Protein AF-A0A3D2DPM5-F1 (afdb_monomer)

Sequence (276 aa):
MKWMSKLSDIAVPLVLIFGIISIVLSVKSTGGLTGLFAIQPENPASFNTLVSLSIGSFVCGAVSFTPDVLRFAKNKKQTLIIMFLAMIIANPLMIILGAVGAIATGYS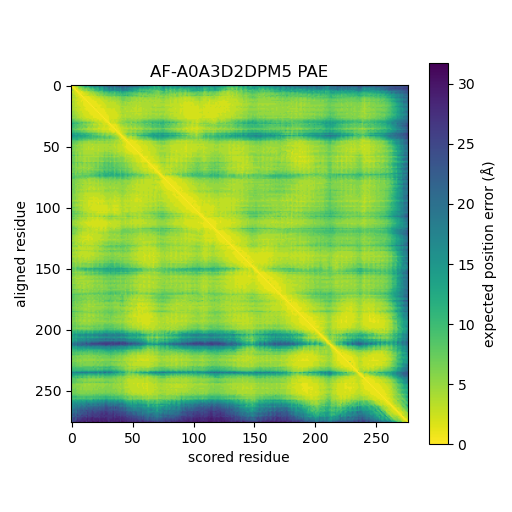DITFVLAAQGLLAPAFIVMILNIWSTAQGCVYSGSLSLGNTFKVNRKTLVIGFGLAGTIGAIIGFYNYFGTFINFLATTIPALGGVFIADYLVKYRKGYPSLEGNEIPAVNWGAFIAWGLGIATNYVGFGITQVNCIIVAAAIEAVFAVISAKRANTKKAAAVEIQHA

Nearest PDB structures (foldseek):
  7qoa-assembly2_B  TM=9.101E-01  e=6.850E-09  Proteus vulgaris
  4mnd-assembly1_A-2  TM=1.924E-01  e=9.580E-01  Archaeoglobus fulgidus

Foldseek 3Di:
DVVLCVLCVPLVVLLVVLLVVLLVLLQVLLVHPVSLVVQDDPDDDDPLLVVLLLCLVCLCVVQQLLCVVCVPPPDPVSSVVVCCCCPVPVSVSVVVSQVSLCSRQVDNDSLVSCVSSVNNVSSVVNVVSVCVSVVVSVLVRQLVVCCVVVVDDSVVSSVVVVVVVVVCVVVPVVVCVSVSSSVSSLQSLLLVLLVVLCCVQQAVVHDDDPVDPPDPPDDVQLVVLRVVLSVQCPVPDDNSSVSSNNSSNVSNNVVSVVVVVVVVVVVVVVVVVVVD

Solvent-accessible surface area (backbone atoms only — not comparable to full-atom values): 14725 Å² total; per-residue (Å²): 108,75,68,59,51,58,47,40,69,51,30,54,58,52,44,50,54,53,36,53,51,41,40,56,52,25,33,56,74,35,70,30,69,68,41,48,72,64,65,70,71,95,76,73,73,53,70,65,53,55,51,36,48,63,43,14,74,44,41,61,51,65,62,66,43,40,62,74,58,51,73,74,47,92,45,71,70,59,44,53,51,53,50,46,47,46,62,70,48,50,48,54,49,56,52,49,41,43,50,47,25,20,72,57,64,74,31,88,43,66,41,57,26,30,37,75,72,71,35,50,68,60,18,55,53,43,46,53,37,53,52,50,50,50,52,53,50,53,46,49,49,53,24,51,54,50,22,69,74,70,69,46,60,49,70,60,43,45,52,49,51,52,51,52,50,52,52,39,56,73,75,44,48,73,83,45,43,69,60,51,28,43,50,43,25,50,52,49,40,4,49,44,15,28,54,51,20,44,38,66,67,64,31,66,91,53,77,76,64,87,90,44,90,82,60,70,96,70,61,66,52,48,54,49,14,30,54,55,6,37,57,42,62,76,66,81,62,82,59,42,51,58,48,8,20,52,47,1,17,52,45,19,34,51,44,41,53,53,51,52,52,55,52,51,53,52,52,54,55,55,52,54,63,76,75,106

pLDDT: mean 86.41, std 7.68, range [50.75, 95.44]

Radius of gyration: 22.98 Å; Cα contacts (8 Å, |Δi|>4): 242; chains: 1; bounding box: 59×40×71 Å

Structure (mmCIF, N/CA/C/O backbone):
data_AF-A0A3D2DPM5-F1
#
_entry.id   AF-A0A3D2DPM5-F1
#
loop_
_atom_site.group_PDB
_atom_site.id
_atom_site.type_symbol
_atom_site.label_atom_id
_atom_site.label_alt_id
_atom_site.label_comp_id
_atom_site.label_asym_id
_atom_site.label_entity_id
_atom_site.label_seq_id
_atom_site.pdbx_PDB_ins_code
_atom_site.Cartn_x
_atom_site.Cartn_y
_atom_site.Cartn_z
_atom_site.occupancy
_atom_site.B_iso_or_equiv
_atom_site.auth_seq_id
_atom_site.auth_comp_id
_atom_site.auth_asym_id
_atom_site.auth_atom_id
_atom_site.pdbx_PDB_model_num
ATOM 1 N N . MET A 1 1 ? 11.719 -10.666 13.327 1.00 58.59 1 MET A N 1
ATOM 2 C CA . MET A 1 1 ? 11.871 -9.259 12.892 1.00 58.59 1 MET A CA 1
ATOM 3 C C . MET A 1 1 ? 13.296 -8.889 12.487 1.00 58.59 1 MET A C 1
ATOM 5 O O . MET A 1 1 ? 13.439 -8.297 11.431 1.00 58.59 1 MET A O 1
ATOM 9 N N . LYS A 1 2 ? 14.346 -9.292 13.228 1.00 66.44 2 LYS A N 1
ATOM 10 C CA . LYS A 1 2 ? 15.753 -8.975 12.880 1.00 66.44 2 LYS A CA 1
ATOM 11 C C . LYS A 1 2 ? 16.143 -9.301 11.425 1.00 66.44 2 LYS A C 1
ATOM 13 O O . LYS A 1 2 ? 16.819 -8.504 10.795 1.00 66.44 2 LYS A O 1
ATOM 18 N N . TRP A 1 3 ? 15.673 -10.424 10.878 1.00 69.62 3 TRP A N 1
ATOM 19 C CA . TRP A 1 3 ? 15.935 -10.804 9.483 1.00 69.62 3 TRP A CA 1
ATOM 20 C C . TRP A 1 3 ? 15.166 -9.978 8.445 1.00 69.62 3 TRP A C 1
ATOM 22 O O . TRP A 1 3 ? 15.711 -9.716 7.383 1.00 69.62 3 TRP A O 1
ATOM 32 N N . MET A 1 4 ? 13.940 -9.530 8.753 1.00 67.19 4 MET A N 1
ATOM 33 C CA . MET A 1 4 ? 1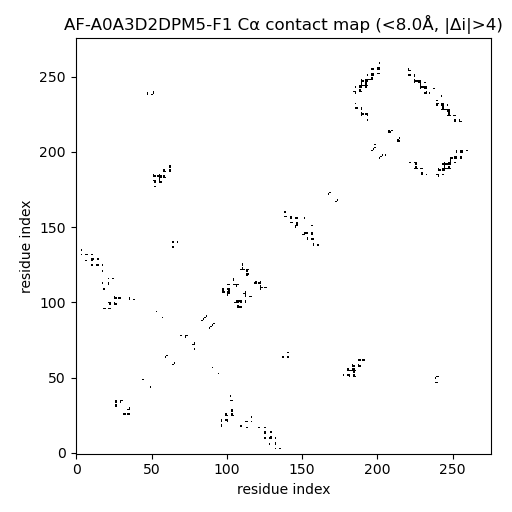3.169 -8.698 7.812 1.00 67.19 4 MET A CA 1
ATOM 34 C C . MET A 1 4 ? 13.788 -7.306 7.706 1.00 67.19 4 MET A C 1
ATOM 36 O O . MET A 1 4 ? 13.953 -6.815 6.602 1.00 67.19 4 MET A O 1
ATOM 40 N N . SER A 1 5 ? 14.203 -6.725 8.842 1.00 72.75 5 SER A N 1
ATOM 41 C CA . SER A 1 5 ? 14.917 -5.441 8.848 1.00 72.75 5 SER A CA 1
ATOM 42 C C . SER A 1 5 ? 16.181 -5.524 8.000 1.00 72.75 5 SER A C 1
ATOM 44 O O . SER A 1 5 ? 16.307 -4.772 7.051 1.00 72.75 5 SER A O 1
ATOM 46 N N . LYS A 1 6 ? 17.046 -6.519 8.246 1.00 78.94 6 LYS A N 1
ATOM 47 C CA . LYS A 1 6 ? 18.301 -6.682 7.495 1.00 78.94 6 LYS A CA 1
ATOM 48 C C . LYS A 1 6 ? 18.100 -6.834 5.987 1.00 78.94 6 LYS A C 1
ATOM 50 O O . LYS A 1 6 ? 18.909 -6.330 5.218 1.00 78.94 6 LYS A O 1
ATOM 55 N N . LEU A 1 7 ? 17.052 -7.546 5.567 1.00 79.88 7 LEU A N 1
ATOM 56 C CA . LEU A 1 7 ? 16.737 -7.693 4.148 1.00 79.88 7 LEU A CA 1
ATOM 57 C C . LEU A 1 7 ? 16.294 -6.352 3.551 1.00 79.88 7 LEU A C 1
ATOM 59 O O . LEU A 1 7 ? 16.814 -5.952 2.516 1.00 79.88 7 LEU A O 1
ATOM 63 N N . SER A 1 8 ? 15.377 -5.645 4.217 1.00 80.19 8 SER A N 1
ATOM 64 C CA . SER A 1 8 ? 14.919 -4.317 3.796 1.00 80.19 8 SER A CA 1
ATOM 65 C C . SER A 1 8 ? 16.048 -3.281 3.780 1.00 80.19 8 SER A C 1
ATOM 67 O O . SER A 1 8 ? 16.104 -2.477 2.854 1.00 80.19 8 SER A O 1
ATOM 69 N N . ASP A 1 9 ? 16.976 -3.345 4.739 1.00 84.12 9 ASP A N 1
ATOM 70 C CA . ASP A 1 9 ? 18.132 -2.445 4.855 1.00 84.12 9 ASP A CA 1
ATOM 71 C C . ASP A 1 9 ? 19.077 -2.548 3.644 1.00 84.12 9 ASP A C 1
ATOM 73 O O . ASP A 1 9 ? 19.773 -1.591 3.323 1.00 84.12 9 ASP A O 1
ATOM 77 N N . ILE A 1 10 ? 19.086 -3.693 2.951 1.00 86.31 10 ILE A N 1
ATOM 78 C CA . ILE A 1 10 ? 19.870 -3.920 1.727 1.00 86.31 10 ILE A CA 1
ATOM 79 C C . ILE A 1 10 ? 19.011 -3.694 0.478 1.00 86.31 10 ILE A C 1
ATOM 81 O O . ILE A 1 10 ? 19.448 -3.047 -0.473 1.00 86.31 10 ILE A O 1
ATOM 85 N N . ALA A 1 11 ? 17.782 -4.215 0.478 1.00 85.19 11 ALA A N 1
ATOM 86 C CA . ALA A 1 11 ? 16.876 -4.143 -0.660 1.00 85.19 11 ALA A CA 1
ATOM 87 C C . ALA A 1 11 ? 16.544 -2.692 -1.023 1.00 85.19 11 ALA A C 1
ATOM 89 O O . ALA A 1 11 ? 16.723 -2.300 -2.172 1.00 85.19 11 ALA A O 1
ATOM 90 N N . VAL A 1 12 ? 16.113 -1.882 -0.051 1.00 86.19 12 VAL A N 1
ATOM 91 C CA . VAL A 1 12 ? 15.623 -0.521 -0.314 1.00 86.19 12 VAL A CA 1
ATOM 92 C C . VAL A 1 12 ? 16.702 0.366 -0.955 1.00 86.19 12 VAL A C 1
ATOM 94 O O . VAL A 1 12 ? 16.418 0.941 -2.008 1.00 86.19 12 VAL A O 1
ATOM 97 N N . PRO A 1 13 ? 17.941 0.456 -0.426 1.00 89.25 13 PRO A N 1
ATOM 98 C CA . PRO A 1 13 ? 18.991 1.238 -1.077 1.00 89.25 13 PRO A CA 1
ATOM 99 C C . PRO A 1 13 ? 19.333 0.746 -2.482 1.00 89.25 13 PRO A C 1
ATOM 101 O O . PRO A 1 13 ? 19.518 1.566 -3.376 1.00 89.25 13 PRO A O 1
ATOM 104 N N . LEU A 1 14 ? 19.388 -0.571 -2.708 1.00 89.19 14 LEU A N 1
ATOM 105 C CA . LEU A 1 14 ? 19.699 -1.117 -4.031 1.00 89.19 14 LEU A CA 1
ATOM 106 C C . LEU A 1 14 ? 18.613 -0.786 -5.056 1.00 89.19 14 LEU A C 1
ATOM 108 O O . LEU A 1 14 ? 18.940 -0.356 -6.161 1.00 89.19 14 LEU A O 1
ATOM 112 N N . VAL A 1 15 ? 17.335 -0.925 -4.687 1.00 87.06 15 VAL A N 1
ATOM 113 C CA . VAL A 1 15 ? 16.219 -0.528 -5.559 1.00 87.06 15 VAL A CA 1
ATOM 114 C C . VAL A 1 15 ? 16.298 0.962 -5.890 1.00 87.06 15 VAL A C 1
ATOM 116 O O . VAL A 1 15 ? 16.129 1.331 -7.049 1.00 87.06 15 VAL A O 1
ATOM 119 N N . LEU A 1 16 ? 16.613 1.817 -4.913 1.00 89.69 16 LEU A N 1
ATOM 120 C CA . LEU A 1 16 ? 16.767 3.254 -5.148 1.00 89.69 16 LEU A CA 1
ATOM 121 C C . LEU A 1 16 ? 17.944 3.571 -6.076 1.00 89.69 16 LEU A C 1
ATOM 123 O O . LEU A 1 16 ? 17.779 4.341 -7.018 1.00 89.69 16 LEU A O 1
ATOM 127 N N . ILE A 1 17 ? 19.112 2.966 -5.849 1.00 92.44 17 ILE A N 1
ATOM 128 C CA . ILE A 1 17 ? 20.307 3.182 -6.677 1.00 92.44 17 ILE A CA 1
ATOM 129 C C . ILE A 1 17 ? 20.022 2.788 -8.127 1.00 92.44 17 ILE A C 1
ATOM 131 O O . ILE A 1 17 ? 20.213 3.597 -9.035 1.00 92.44 17 ILE A O 1
ATOM 135 N N . PHE A 1 18 ? 19.526 1.571 -8.358 1.00 91.62 18 PHE A N 1
ATOM 136 C CA . PHE A 1 18 ? 19.256 1.098 -9.714 1.00 91.62 18 PHE A CA 1
ATOM 137 C C . PHE A 1 18 ? 18.054 1.793 -10.354 1.00 91.62 18 PHE A C 1
ATOM 139 O O . PHE A 1 18 ? 18.068 2.022 -11.560 1.00 91.62 18 PHE A O 1
ATOM 146 N N . GLY A 1 19 ? 17.062 2.211 -9.569 1.00 90.19 19 GLY A N 1
ATOM 147 C CA . GLY A 1 19 ? 15.976 3.058 -10.052 1.00 90.19 19 GLY A CA 1
ATOM 148 C C . GLY A 1 19 ? 16.484 4.412 -10.553 1.00 90.19 19 GLY A C 1
ATOM 149 O O . GLY A 1 19 ? 16.129 4.833 -11.651 1.00 90.19 19 GLY A O 1
ATOM 150 N N . ILE A 1 20 ? 17.356 5.082 -9.793 1.00 92.62 20 ILE A N 1
ATOM 151 C CA . ILE A 1 20 ? 17.945 6.367 -10.204 1.00 92.62 20 ILE A CA 1
ATOM 152 C C . ILE A 1 20 ? 18.806 6.186 -11.458 1.00 92.62 20 ILE A C 1
ATOM 154 O O . ILE A 1 20 ? 18.696 6.981 -12.393 1.00 92.62 20 ILE A O 1
ATOM 158 N N . ILE A 1 21 ? 19.621 5.127 -11.516 1.00 93.50 21 ILE A N 1
ATOM 159 C CA . ILE A 1 21 ? 20.390 4.781 -12.721 1.00 93.50 21 ILE A CA 1
ATOM 160 C C . ILE A 1 21 ? 19.446 4.595 -13.914 1.00 93.50 21 ILE A C 1
ATOM 162 O O . ILE A 1 21 ? 19.692 5.167 -14.975 1.00 93.50 21 ILE A O 1
ATOM 166 N N . SER A 1 22 ? 18.343 3.868 -13.730 1.00 92.06 22 SER A N 1
ATOM 167 C CA . SER A 1 22 ? 17.339 3.649 -14.771 1.00 92.06 22 SER A CA 1
ATOM 168 C C . SER A 1 22 ? 16.714 4.953 -15.266 1.00 92.06 22 SER A C 1
ATOM 170 O O . SER A 1 22 ? 16.598 5.136 -16.477 1.00 92.06 22 SER A O 1
ATOM 172 N N . ILE A 1 23 ? 16.387 5.904 -14.382 1.00 92.75 23 ILE A N 1
ATOM 173 C CA . ILE A 1 23 ? 15.904 7.234 -14.795 1.00 92.75 23 ILE A CA 1
ATOM 174 C C . ILE A 1 23 ? 16.943 7.938 -15.664 1.00 92.75 23 ILE A C 1
ATOM 176 O O . ILE A 1 23 ? 16.607 8.453 -16.728 1.00 92.75 23 ILE A O 1
ATOM 180 N N . VAL A 1 24 ? 18.207 7.962 -15.236 1.00 94.00 24 VAL A N 1
ATOM 181 C CA . VAL A 1 24 ? 19.272 8.649 -15.979 1.00 94.00 24 VAL A CA 1
ATOM 182 C C . VAL A 1 24 ? 19.465 8.027 -17.363 1.00 94.00 24 VAL A C 1
ATOM 184 O O . VAL A 1 24 ? 19.606 8.758 -18.344 1.00 94.00 24 VAL A O 1
ATOM 187 N N . LEU A 1 25 ? 19.455 6.696 -17.462 1.00 93.38 25 LEU A N 1
ATOM 188 C CA . LEU A 1 25 ? 19.554 5.988 -18.740 1.00 93.38 25 LEU A CA 1
ATOM 189 C C . LEU A 1 25 ? 18.330 6.241 -19.624 1.00 93.38 25 LEU A C 1
ATOM 191 O O . LEU A 1 25 ? 18.491 6.529 -20.806 1.00 93.38 25 LEU A O 1
ATOM 195 N N . SER A 1 26 ? 17.133 6.222 -19.039 1.00 92.44 26 SER A N 1
ATOM 196 C CA . SER A 1 26 ? 15.870 6.505 -19.727 1.00 92.44 26 SER A CA 1
ATOM 197 C C . SER A 1 26 ? 15.876 7.905 -20.336 1.00 92.44 26 SER A C 1
ATOM 199 O O . SER A 1 26 ? 15.729 8.042 -21.545 1.00 92.44 26 SER A O 1
ATOM 201 N N . VAL A 1 27 ? 16.177 8.935 -19.537 1.00 93.38 27 VAL A N 1
ATOM 202 C CA . VAL A 1 27 ? 16.256 10.333 -19.998 1.00 93.38 27 VAL A CA 1
ATOM 203 C C . VAL A 1 27 ? 17.298 10.501 -21.105 1.00 93.38 27 VAL A C 1
ATOM 205 O O . VAL A 1 27 ? 17.068 11.238 -22.060 1.00 93.38 27 VAL A O 1
ATOM 208 N N . LYS A 1 28 ? 18.449 9.824 -21.010 1.00 92.81 28 LYS A N 1
ATOM 209 C CA . LYS A 1 28 ? 19.466 9.858 -22.073 1.00 92.81 28 LYS A CA 1
ATOM 210 C C . LYS A 1 28 ? 18.971 9.190 -23.355 1.00 92.81 28 LYS A C 1
ATOM 212 O O . LYS A 1 28 ? 19.169 9.746 -24.431 1.00 92.81 28 LYS A O 1
ATOM 217 N N . SER A 1 29 ? 18.320 8.033 -23.243 1.00 91.00 29 SER A N 1
ATOM 218 C CA . SER A 1 29 ? 17.821 7.270 -24.394 1.00 91.00 29 SER A CA 1
ATOM 219 C C . SER A 1 29 ? 16.701 7.984 -25.152 1.00 91.00 29 SER A C 1
ATOM 221 O O . SER A 1 29 ? 16.605 7.844 -26.366 1.00 91.00 29 SER A O 1
ATOM 223 N N . THR A 1 30 ? 15.914 8.818 -24.469 1.00 90.25 30 THR A N 1
ATOM 224 C CA . THR A 1 30 ? 14.824 9.595 -25.073 1.00 90.25 30 THR A CA 1
ATOM 225 C C . THR A 1 30 ? 15.277 10.945 -25.634 1.00 90.25 30 THR A C 1
ATOM 227 O O . THR A 1 30 ? 14.435 11.777 -25.948 1.00 90.25 30 THR A O 1
ATOM 230 N N . GLY A 1 31 ? 16.583 11.218 -25.740 1.00 89.19 31 GLY A N 1
ATOM 231 C CA . GLY A 1 31 ? 17.087 12.502 -26.251 1.00 89.19 31 GLY A CA 1
ATOM 232 C C . GLY A 1 31 ? 17.024 13.655 -25.240 1.00 89.19 31 GLY A C 1
ATOM 233 O O . GLY A 1 31 ? 16.964 14.820 -25.628 1.00 89.19 31 GLY A O 1
ATOM 234 N N . GLY A 1 32 ? 17.044 13.348 -23.941 1.00 91.50 32 GLY A N 1
ATOM 235 C CA . GLY A 1 32 ? 16.966 14.314 -22.846 1.00 91.50 32 GLY A CA 1
ATOM 236 C C . GLY A 1 32 ? 15.559 14.456 -22.264 1.00 91.50 32 GLY A C 1
ATOM 237 O O . GLY A 1 32 ? 14.620 13.758 -22.649 1.00 91.50 32 GLY A O 1
ATOM 238 N N . LEU A 1 33 ? 15.408 15.382 -21.309 1.00 89.50 33 LEU A N 1
ATOM 239 C CA . LEU A 1 33 ? 14.115 15.642 -20.660 1.00 89.50 33 LEU A CA 1
ATOM 240 C C . LEU A 1 33 ? 13.065 16.124 -21.663 1.00 89.50 33 LEU A C 1
ATOM 242 O O . LEU A 1 33 ? 11.913 15.717 -21.587 1.00 89.50 33 LEU A O 1
ATOM 246 N N . THR A 1 34 ? 13.464 16.954 -22.625 1.00 90.62 34 THR A N 1
ATOM 247 C CA . THR A 1 34 ? 12.571 17.463 -23.672 1.00 90.62 34 THR A CA 1
ATOM 248 C C . THR A 1 34 ? 11.988 16.336 -24.515 1.00 90.62 34 THR A C 1
ATOM 250 O O . THR A 1 34 ? 10.779 16.304 -24.723 1.00 90.62 34 THR A O 1
ATOM 253 N N . GLY A 1 35 ? 12.816 15.383 -24.945 1.00 90.25 35 GLY A N 1
ATOM 254 C CA . GLY A 1 35 ? 12.348 14.230 -25.706 1.00 90.25 35 GLY A CA 1
ATOM 255 C C . GLY A 1 35 ? 11.507 13.263 -24.870 1.00 90.25 35 GLY A C 1
ATOM 256 O O . GLY A 1 35 ? 10.530 12.728 -25.379 1.00 90.25 35 GLY A O 1
ATOM 257 N N . LEU A 1 36 ? 11.784 13.127 -23.566 1.00 89.75 36 LEU A N 1
ATOM 258 C CA . LEU A 1 36 ? 10.931 12.349 -22.660 1.00 89.75 36 LEU A CA 1
ATOM 259 C C . LEU A 1 36 ? 9.513 12.939 -22.554 1.00 89.75 36 LEU A C 1
ATOM 261 O O . LEU A 1 36 ? 8.535 12.209 -22.668 1.00 89.75 36 LEU A O 1
ATOM 265 N N . PHE A 1 37 ? 9.392 14.257 -22.359 1.00 89.19 37 PHE A N 1
ATOM 266 C CA . PHE A 1 37 ? 8.089 14.934 -22.261 1.00 89.19 37 PHE A CA 1
ATOM 267 C C . PHE A 1 37 ? 7.350 15.044 -23.605 1.00 89.19 37 PHE A C 1
ATOM 269 O O . PHE A 1 37 ? 6.136 15.258 -23.622 1.00 89.19 37 PHE A O 1
ATOM 276 N N . ALA A 1 38 ? 8.058 14.888 -24.725 1.00 91.00 38 ALA A N 1
ATOM 277 C CA . ALA A 1 38 ? 7.452 14.837 -26.052 1.00 91.00 38 ALA A CA 1
ATOM 278 C C . ALA A 1 38 ? 6.709 13.514 -26.317 1.00 91.00 38 ALA A C 1
ATOM 280 O O . ALA A 1 38 ? 5.841 13.477 -27.188 1.00 91.00 38 ALA A O 1
ATOM 281 N N . ILE A 1 39 ? 7.010 12.446 -25.567 1.00 88.44 39 ILE A N 1
ATOM 282 C CA . ILE A 1 39 ? 6.314 11.161 -25.686 1.00 88.44 39 ILE A CA 1
ATOM 283 C C . ILE A 1 39 ? 4.936 11.291 -25.033 1.00 88.44 39 ILE A C 1
ATOM 285 O O . ILE A 1 39 ? 4.813 11.381 -23.812 1.00 88.44 39 ILE A O 1
ATOM 289 N N . GLN A 1 40 ? 3.895 11.305 -25.863 1.00 84.31 40 GLN A N 1
ATOM 290 C CA . GLN A 1 40 ? 2.506 11.389 -25.422 1.00 84.31 40 GLN A CA 1
ATOM 291 C C . GLN A 1 40 ? 1.801 10.041 -25.613 1.00 84.31 40 GLN A C 1
ATOM 293 O O . GLN A 1 40 ? 1.985 9.400 -26.650 1.00 84.31 40 GLN A O 1
ATOM 298 N N . PRO A 1 41 ? 0.991 9.592 -24.639 1.00 82.19 41 PRO A N 1
ATOM 299 C CA . PRO A 1 41 ? 0.182 8.393 -24.803 1.00 82.19 41 PRO A CA 1
ATOM 300 C C . PRO A 1 41 ? -0.921 8.631 -25.842 1.00 82.19 41 PRO A C 1
ATOM 302 O O . PRO A 1 41 ? -1.561 9.680 -25.835 1.00 82.19 41 PRO A O 1
ATOM 305 N N . GLU A 1 42 ? -1.195 7.633 -26.686 1.00 81.19 42 GLU A N 1
ATOM 306 C CA . GLU A 1 42 ? -2.281 7.704 -27.680 1.00 81.19 42 GLU A CA 1
ATOM 307 C C . GLU A 1 42 ? -3.660 7.873 -27.024 1.00 81.19 42 GLU A C 1
ATOM 309 O O . GLU A 1 42 ? -4.511 8.599 -27.527 1.00 81.19 42 GLU A O 1
ATOM 314 N N . ASN A 1 43 ? -3.863 7.228 -25.870 1.00 83.88 43 ASN A N 1
ATOM 315 C CA . ASN A 1 43 ? -5.096 7.287 -25.091 1.00 83.88 43 ASN A CA 1
ATOM 316 C C . ASN A 1 43 ? -4.780 7.692 -23.642 1.00 83.88 43 ASN A C 1
ATOM 318 O O . ASN A 1 43 ? -4.577 6.821 -22.789 1.00 83.88 43 ASN A O 1
ATOM 322 N N . PRO A 1 44 ? -4.691 8.999 -23.337 1.00 84.81 44 PRO A N 1
ATOM 323 C CA . PRO A 1 44 ? -4.408 9.458 -21.986 1.00 84.81 44 PRO A CA 1
ATOM 324 C C . PRO A 1 44 ? -5.551 9.082 -21.038 1.00 84.81 44 PRO A C 1
ATOM 326 O O . PRO A 1 44 ? -6.719 9.394 -21.274 1.00 84.81 44 PRO A O 1
ATOM 329 N N . ALA A 1 45 ? -5.206 8.432 -19.928 1.00 86.12 45 ALA A N 1
ATOM 330 C CA . ALA A 1 45 ? -6.160 8.180 -18.858 1.00 86.12 45 ALA A CA 1
ATOM 331 C C . ALA A 1 45 ? -6.613 9.505 -18.222 1.00 86.12 45 ALA A C 1
ATOM 333 O O . ALA A 1 45 ? -5.838 10.457 -18.105 1.00 86.12 45 ALA A O 1
ATOM 334 N N . SER A 1 46 ? -7.865 9.561 -17.760 1.00 87.06 46 SER A N 1
ATOM 335 C CA . SER A 1 46 ? -8.356 10.737 -17.039 1.00 87.06 46 SER A CA 1
ATOM 336 C C . SER A 1 46 ? -7.559 10.962 -15.751 1.00 87.06 46 SER A C 1
ATOM 338 O O . SER A 1 46 ? -7.099 10.010 -15.115 1.00 87.06 46 SER A O 1
ATOM 340 N N . PHE A 1 47 ? -7.452 12.219 -15.312 1.00 84.88 47 PHE A N 1
ATOM 341 C CA . PHE A 1 47 ? -6.770 12.565 -14.061 1.00 84.88 47 PHE A CA 1
ATOM 342 C C . PHE A 1 47 ? -7.286 11.737 -12.870 1.00 84.88 47 PHE A C 1
ATOM 344 O O . PHE A 1 47 ? -6.497 11.174 -12.117 1.00 84.88 47 PHE A O 1
ATOM 351 N N . ASN A 1 48 ? -8.608 11.562 -12.758 1.00 81.38 48 ASN A N 1
ATOM 352 C CA . ASN A 1 48 ? -9.218 10.728 -11.719 1.00 81.38 48 ASN A CA 1
ATOM 353 C C . ASN A 1 48 ? -8.791 9.254 -11.800 1.00 81.38 48 ASN A C 1
ATOM 355 O O . ASN A 1 48 ? -8.595 8.620 -10.762 1.00 81.38 48 ASN A O 1
ATOM 359 N N . THR A 1 49 ? -8.606 8.704 -13.002 1.00 83.19 49 THR A N 1
ATOM 360 C CA . THR A 1 49 ? -8.099 7.332 -13.176 1.00 83.19 49 THR A CA 1
ATOM 361 C C . THR A 1 49 ? -6.656 7.226 -12.692 1.00 83.19 49 THR A C 1
ATOM 363 O O . THR A 1 49 ? -6.332 6.314 -11.935 1.00 83.19 49 THR A O 1
ATOM 366 N N . LEU A 1 50 ? -5.803 8.189 -13.056 1.00 86.19 50 LEU A N 1
ATOM 367 C CA . LEU A 1 50 ? -4.403 8.228 -12.622 1.00 86.19 50 LEU A CA 1
ATOM 368 C C . LEU A 1 50 ? -4.282 8.362 -11.099 1.00 86.19 50 LEU A C 1
ATOM 370 O O . LEU A 1 50 ? -3.502 7.641 -10.473 1.00 86.19 50 LEU A O 1
ATOM 374 N N . VAL A 1 51 ? -5.097 9.226 -10.488 1.00 85.50 51 VAL A N 1
ATOM 375 C CA . VAL A 1 51 ? -5.191 9.361 -9.027 1.00 85.50 51 VAL A CA 1
ATOM 376 C C . VAL A 1 51 ? -5.660 8.053 -8.392 1.00 85.50 51 VAL A C 1
ATOM 378 O O . VAL A 1 51 ? -5.061 7.598 -7.420 1.00 85.50 51 VAL A O 1
ATOM 381 N N . SER A 1 52 ? -6.674 7.401 -8.966 1.00 83.50 52 SER A N 1
ATOM 382 C CA . SER A 1 52 ? -7.197 6.126 -8.462 1.00 83.50 52 SER A CA 1
ATOM 383 C C . SER A 1 52 ? -6.138 5.027 -8.473 1.00 83.50 52 SER A C 1
ATOM 385 O O . SER A 1 52 ? -5.965 4.340 -7.470 1.00 83.50 52 SER A O 1
ATOM 387 N N . LEU A 1 53 ? -5.393 4.882 -9.570 1.00 85.62 53 LEU A N 1
ATOM 388 C CA . LEU A 1 53 ? -4.304 3.907 -9.671 1.00 85.62 53 LEU A CA 1
ATOM 389 C C . LEU A 1 53 ? -3.170 4.220 -8.686 1.00 85.62 53 LEU A C 1
ATOM 391 O O . LEU A 1 53 ? -2.657 3.314 -8.031 1.00 85.62 53 LEU A O 1
ATOM 395 N N . SER A 1 54 ? -2.826 5.502 -8.534 1.00 86.94 54 SER A N 1
ATOM 396 C CA . SER A 1 54 ? -1.778 5.958 -7.612 1.00 86.94 54 SER A CA 1
ATOM 397 C C . SER A 1 54 ? -2.142 5.722 -6.145 1.00 86.94 54 SER A C 1
ATOM 399 O O . SER A 1 54 ? -1.285 5.351 -5.350 1.00 86.94 54 SER A O 1
ATOM 401 N N . ILE A 1 55 ? -3.408 5.924 -5.770 1.00 86.69 55 ILE A N 1
ATOM 402 C CA . ILE A 1 55 ? -3.892 5.630 -4.416 1.00 86.69 55 ILE A CA 1
ATOM 403 C C . ILE A 1 55 ? -3.984 4.114 -4.222 1.00 86.69 55 ILE A C 1
ATOM 405 O O . ILE A 1 55 ? -3.493 3.591 -3.223 1.00 86.69 55 ILE A O 1
ATOM 409 N N . GLY A 1 56 ? -4.578 3.396 -5.177 1.00 86.19 56 GLY A N 1
ATOM 410 C CA . GLY A 1 56 ? -4.784 1.950 -5.110 1.00 86.19 56 GLY A CA 1
ATOM 411 C C . GLY A 1 56 ? -3.505 1.149 -4.908 1.00 86.19 56 GLY A C 1
ATOM 412 O O . GLY A 1 56 ? -3.524 0.156 -4.182 1.00 86.19 56 GLY A O 1
ATOM 413 N N . SER A 1 57 ? -2.394 1.593 -5.504 1.00 86.31 57 SER A N 1
ATOM 414 C CA . SER A 1 57 ? -1.102 0.906 -5.408 1.00 86.31 57 SER A CA 1
ATOM 415 C C . SER A 1 57 ? -0.561 0.827 -3.977 1.00 86.31 57 SER A C 1
ATOM 417 O O . SER A 1 57 ? 0.179 -0.104 -3.663 1.00 86.31 57 SER A O 1
ATOM 419 N N . PHE A 1 58 ? -0.953 1.757 -3.094 1.00 87.06 58 PHE A N 1
ATOM 420 C CA . PHE A 1 58 ? -0.417 1.840 -1.732 1.00 87.06 58 PHE A CA 1
ATOM 421 C C . PHE A 1 58 ? -1.474 1.879 -0.619 1.00 87.06 58 PHE A C 1
ATOM 423 O O . PHE A 1 58 ? -1.140 1.716 0.556 1.00 87.06 58 PHE A O 1
ATOM 430 N N . VAL A 1 59 ? -2.760 2.051 -0.946 1.00 88.94 59 VAL A N 1
ATOM 431 C CA . VAL A 1 59 ? -3.830 2.271 0.044 1.00 88.94 59 VAL A CA 1
ATOM 432 C C . VAL A 1 59 ? -3.941 1.150 1.081 1.00 88.94 59 VAL A C 1
ATOM 434 O O . VAL A 1 59 ? -4.161 1.424 2.259 1.00 88.94 59 VAL A O 1
ATOM 437 N N . CYS A 1 60 ? -3.730 -0.108 0.683 1.00 86.44 60 CYS A N 1
ATOM 438 C CA . CYS A 1 60 ? -3.747 -1.237 1.614 1.00 86.44 60 CYS A CA 1
ATOM 439 C C . CYS A 1 60 ? -2.607 -1.133 2.643 1.00 86.44 60 CYS A C 1
ATOM 441 O O . CYS A 1 60 ? -2.831 -1.295 3.842 1.00 86.44 60 CYS A O 1
ATOM 443 N N . GLY A 1 61 ? -1.405 -0.748 2.205 1.00 86.38 61 GLY A N 1
ATOM 444 C CA . GLY A 1 61 ? -0.290 -0.466 3.108 1.00 86.38 61 GLY A CA 1
ATOM 445 C C . GLY A 1 61 ? -0.575 0.715 4.038 1.00 86.38 61 GLY A C 1
ATOM 446 O O . GLY A 1 61 ? -0.329 0.635 5.244 1.00 86.38 61 GLY A O 1
ATOM 447 N N . ALA A 1 62 ? -1.154 1.788 3.495 1.00 87.00 62 ALA A N 1
ATOM 448 C CA . ALA A 1 62 ? -1.468 3.007 4.237 1.00 87.00 62 ALA A CA 1
ATOM 449 C C . ALA A 1 62 ? -2.529 2.799 5.330 1.00 87.00 62 ALA A C 1
ATOM 451 O O . ALA A 1 62 ? -2.369 3.300 6.440 1.00 87.00 62 ALA A O 1
ATOM 452 N N . VAL A 1 63 ? -3.603 2.065 5.032 1.00 88.00 63 VAL A N 1
ATOM 453 C CA . VAL A 1 63 ? -4.738 1.895 5.953 1.00 88.00 63 VAL A CA 1
ATOM 454 C C . VAL A 1 63 ? -4.574 0.658 6.836 1.00 88.00 63 VAL A C 1
ATOM 456 O O . VAL A 1 63 ? -4.857 0.723 8.029 1.00 88.00 63 VAL A O 1
ATOM 459 N N . SER A 1 64 ? -4.107 -0.465 6.282 1.00 83.75 64 SER A N 1
ATOM 460 C CA . SER A 1 64 ? -4.128 -1.761 6.974 1.00 83.75 64 SER A CA 1
ATOM 461 C C . SER A 1 64 ? -2.792 -2.138 7.612 1.00 83.75 64 SER A C 1
ATOM 463 O O . SER A 1 64 ? -2.785 -2.640 8.730 1.00 83.75 64 SER A O 1
ATOM 465 N N . PHE A 1 65 ? -1.657 -1.904 6.944 1.00 84.94 65 PHE A N 1
ATOM 466 C CA . PHE A 1 65 ? -0.349 -2.389 7.434 1.00 84.94 65 PHE A CA 1
ATOM 467 C C . PHE A 1 65 ? 0.389 -1.365 8.292 1.00 84.94 65 PHE A C 1
ATOM 469 O O . PHE A 1 65 ? 1.196 -1.709 9.154 1.00 84.94 65 PHE A O 1
ATOM 476 N N . THR A 1 66 ? 0.101 -0.089 8.074 1.00 86.00 66 THR A N 1
ATOM 477 C CA . THR A 1 66 ? 0.698 1.023 8.808 1.00 86.00 66 THR A CA 1
ATOM 478 C C . THR A 1 66 ? 0.577 0.858 10.337 1.00 86.00 66 THR A C 1
ATOM 480 O O . THR A 1 66 ? 1.601 0.980 11.014 1.00 86.00 66 THR A O 1
ATOM 483 N N . PRO A 1 67 ? -0.583 0.486 10.920 1.00 84.44 67 PRO A N 1
ATOM 484 C CA . PRO A 1 67 ? -0.684 0.204 12.357 1.00 84.44 67 PRO A CA 1
ATOM 485 C C . PRO A 1 67 ? 0.248 -0.919 12.852 1.00 84.44 67 PRO A C 1
ATOM 487 O O . PRO A 1 67 ? 0.828 -0.803 13.935 1.00 84.44 67 PRO A O 1
ATOM 490 N N . ASP A 1 68 ? 0.453 -1.973 12.054 1.00 84.88 68 ASP A N 1
ATOM 491 C CA . ASP A 1 68 ? 1.301 -3.119 12.420 1.00 84.88 68 ASP A CA 1
ATOM 492 C C . ASP A 1 68 ? 2.778 -2.748 12.545 1.00 84.88 68 ASP A C 1
ATOM 494 O O . ASP A 1 68 ? 3.504 -3.350 13.344 1.00 84.88 68 ASP A O 1
ATOM 498 N N . VAL A 1 69 ? 3.224 -1.773 11.751 1.00 80.94 69 VAL A N 1
ATOM 499 C CA . VAL A 1 69 ? 4.604 -1.277 11.750 1.00 80.94 69 VAL A CA 1
ATOM 500 C C . VAL A 1 69 ? 4.771 -0.171 12.787 1.00 80.94 69 VAL A C 1
ATOM 502 O O . VAL A 1 69 ? 5.713 -0.188 13.582 1.00 80.94 69 VAL A O 1
ATOM 505 N N . LEU A 1 70 ? 3.839 0.782 12.826 1.00 86.44 70 LEU A N 1
ATOM 506 C CA . LEU A 1 70 ? 3.938 1.957 13.688 1.00 86.44 70 LEU A CA 1
ATOM 507 C C . LEU A 1 70 ? 3.756 1.646 15.173 1.00 86.44 70 LEU A C 1
ATOM 509 O O . LEU A 1 70 ? 4.229 2.427 15.995 1.00 86.44 70 LEU A O 1
ATOM 513 N N . ARG A 1 71 ? 3.157 0.507 15.546 1.00 84.62 71 ARG A N 1
ATOM 514 C CA . ARG A 1 71 ? 3.124 0.059 16.952 1.00 84.62 71 ARG A CA 1
ATOM 515 C C . ARG A 1 71 ? 4.514 -0.162 17.560 1.00 84.62 71 ARG A C 1
ATOM 517 O O . ARG A 1 71 ? 4.642 -0.214 18.777 1.00 84.62 71 ARG A O 1
ATOM 524 N N . PHE A 1 72 ? 5.549 -0.295 16.727 1.00 82.19 72 PHE A N 1
ATOM 525 C CA . PHE A 1 72 ? 6.944 -0.395 17.162 1.00 82.19 72 PHE A CA 1
ATOM 526 C C . PHE A 1 72 ? 7.661 0.965 17.212 1.00 82.19 72 PHE A C 1
ATOM 528 O O . PHE A 1 72 ? 8.829 1.030 17.601 1.00 82.19 72 PHE A O 1
ATOM 535 N N . ALA A 1 73 ? 7.002 2.058 16.810 1.00 83.88 73 ALA A N 1
ATOM 536 C CA . ALA A 1 73 ? 7.573 3.395 16.887 1.00 83.88 73 ALA A CA 1
ATOM 537 C C . ALA A 1 73 ? 7.694 3.849 18.349 1.00 83.88 73 ALA A C 1
ATOM 539 O O . ALA A 1 73 ? 6.805 3.630 19.167 1.00 83.88 73 ALA A O 1
ATOM 540 N N . LYS A 1 74 ? 8.796 4.535 18.673 1.00 84.62 74 LYS A N 1
ATOM 541 C CA . LYS A 1 74 ? 9.091 4.961 20.050 1.00 84.62 74 LYS A CA 1
ATOM 542 C C . LYS A 1 74 ? 8.153 6.060 20.550 1.00 84.62 74 LYS A C 1
ATOM 544 O O . LYS A 1 74 ? 7.907 6.158 21.746 1.00 84.62 74 LYS A O 1
ATOM 549 N N . ASN A 1 75 ? 7.692 6.936 19.656 1.00 90.06 75 ASN A N 1
ATOM 550 C CA . ASN A 1 75 ? 6.832 8.064 20.002 1.00 90.06 75 ASN A CA 1
ATOM 551 C C . ASN A 1 75 ? 6.042 8.583 18.789 1.00 90.06 75 ASN A C 1
ATOM 553 O O . ASN A 1 75 ? 6.402 8.339 17.637 1.00 90.06 75 ASN A O 1
ATOM 557 N N . LYS A 1 76 ? 4.996 9.375 19.070 1.00 87.62 76 LYS A N 1
ATOM 558 C CA . LYS A 1 76 ? 4.089 9.967 18.069 1.00 87.62 76 LYS A CA 1
ATOM 559 C C . LYS A 1 76 ? 4.811 10.840 17.036 1.00 87.62 76 LYS A C 1
ATOM 561 O O . LYS A 1 76 ? 4.457 10.818 15.864 1.00 87.62 76 LYS A O 1
ATOM 566 N N . LYS A 1 77 ? 5.826 11.607 17.450 1.00 90.25 77 LYS A N 1
ATOM 567 C CA . LYS A 1 77 ? 6.578 12.490 16.541 1.00 90.25 77 LYS A CA 1
ATOM 568 C C . LYS A 1 77 ? 7.329 11.674 15.487 1.00 90.25 77 LYS A C 1
ATOM 570 O O . LYS A 1 77 ? 7.271 11.997 14.307 1.00 90.25 77 LYS A O 1
ATOM 575 N N . GLN A 1 78 ? 7.982 10.593 15.906 1.00 88.12 78 GLN A N 1
ATOM 576 C CA . GLN A 1 78 ? 8.682 9.675 15.015 1.00 88.12 78 GLN A CA 1
ATOM 577 C C . GLN A 1 78 ? 7.707 8.998 14.044 1.00 88.12 78 GLN A C 1
ATOM 579 O O . GLN A 1 78 ? 7.993 8.931 12.853 1.00 88.12 78 GLN A O 1
ATOM 584 N N . THR A 1 79 ? 6.540 8.566 14.527 1.00 88.06 79 THR A N 1
ATOM 585 C CA . THR A 1 79 ? 5.455 8.026 13.697 1.00 88.06 79 THR A CA 1
ATOM 586 C C . THR A 1 79 ? 5.062 8.990 12.574 1.00 88.06 79 THR A C 1
ATOM 588 O O . THR A 1 79 ? 5.029 8.594 11.413 1.00 88.06 79 THR A O 1
ATOM 591 N N . LEU A 1 80 ? 4.815 10.263 12.903 1.00 89.25 80 LEU A N 1
ATOM 592 C CA . LEU A 1 80 ? 4.424 11.278 11.920 1.00 89.25 80 LEU A CA 1
ATOM 593 C C . LEU A 1 80 ? 5.522 11.537 10.883 1.00 89.25 80 LEU A C 1
ATOM 595 O O . LEU A 1 80 ? 5.224 11.620 9.696 1.00 89.25 80 LEU A O 1
ATOM 599 N N . ILE A 1 81 ? 6.785 11.620 11.312 1.00 90.25 81 ILE A N 1
ATOM 600 C CA . ILE A 1 81 ? 7.922 11.832 10.404 1.00 90.25 81 ILE A CA 1
ATOM 601 C C . ILE A 1 81 ? 8.081 10.649 9.445 1.00 90.25 81 ILE A C 1
ATOM 603 O O . ILE A 1 81 ? 8.214 10.861 8.243 1.00 90.25 81 ILE A O 1
ATOM 607 N N . ILE A 1 82 ? 8.034 9.412 9.952 1.00 87.75 82 ILE A N 1
ATOM 608 C CA . ILE A 1 82 ? 8.152 8.205 9.119 1.00 87.75 82 ILE A CA 1
ATOM 609 C C . ILE A 1 82 ? 7.039 8.177 8.071 1.00 87.75 82 ILE A C 1
ATOM 611 O O . ILE A 1 82 ? 7.315 7.949 6.897 1.00 87.75 82 ILE A O 1
ATOM 615 N N . MET A 1 83 ? 5.801 8.460 8.479 1.00 88.75 83 MET A N 1
ATOM 616 C CA . MET A 1 83 ? 4.664 8.489 7.560 1.00 88.75 83 MET A CA 1
ATOM 617 C C . MET A 1 83 ? 4.788 9.594 6.518 1.00 88.75 83 MET A C 1
ATOM 619 O O . MET A 1 83 ? 4.521 9.349 5.347 1.00 88.75 83 MET A O 1
ATOM 623 N N . PHE A 1 84 ? 5.229 10.787 6.916 1.00 89.75 84 PHE A N 1
ATOM 624 C CA . PHE A 1 84 ? 5.457 11.883 5.982 1.00 89.75 84 PHE A CA 1
ATOM 625 C C . PHE A 1 84 ? 6.510 11.508 4.932 1.00 89.75 84 PHE A C 1
ATOM 627 O O . PHE A 1 84 ? 6.249 11.614 3.738 1.00 89.75 84 PHE A O 1
ATOM 634 N N . LEU A 1 85 ? 7.671 11.003 5.358 1.00 90.38 85 LEU A N 1
ATOM 635 C CA . LEU A 1 85 ? 8.739 10.592 4.443 1.00 90.38 85 LEU A CA 1
ATOM 636 C C . LEU A 1 85 ? 8.286 9.454 3.517 1.00 90.38 85 LEU A C 1
ATOM 638 O O . LEU A 1 85 ? 8.528 9.508 2.313 1.00 90.38 85 LEU A O 1
ATOM 642 N N . ALA A 1 86 ? 7.596 8.447 4.054 1.00 86.75 86 ALA A N 1
ATOM 643 C CA . ALA A 1 86 ? 7.113 7.317 3.269 1.00 86.75 86 ALA A CA 1
ATOM 644 C C . ALA A 1 86 ? 6.066 7.741 2.225 1.00 86.75 86 ALA A C 1
ATOM 646 O O . ALA A 1 86 ? 6.171 7.368 1.059 1.00 86.75 86 ALA A O 1
ATOM 647 N N . MET A 1 87 ? 5.078 8.547 2.621 1.00 86.50 87 MET A N 1
ATOM 648 C CA . MET A 1 87 ? 3.938 8.881 1.762 1.00 86.50 87 MET A CA 1
ATOM 649 C C . MET A 1 87 ? 4.220 10.026 0.792 1.00 86.50 87 MET A C 1
ATOM 651 O O . MET A 1 87 ? 3.726 9.995 -0.330 1.00 86.50 87 MET A O 1
ATOM 655 N N . ILE A 1 88 ? 4.986 11.037 1.209 1.00 88.00 88 ILE A N 1
ATOM 656 C CA . ILE A 1 88 ? 5.214 12.252 0.412 1.00 88.00 88 ILE A CA 1
ATOM 657 C C . ILE A 1 88 ? 6.486 12.151 -0.426 1.00 88.00 88 ILE A C 1
ATOM 659 O O . ILE A 1 88 ? 6.541 12.726 -1.508 1.00 88.00 88 ILE A O 1
ATOM 663 N N . ILE A 1 89 ? 7.501 11.421 0.042 1.00 89.62 89 ILE A N 1
ATOM 664 C CA . ILE A 1 89 ? 8.786 11.330 -0.663 1.00 89.62 89 ILE A CA 1
ATOM 665 C C . ILE A 1 89 ? 8.935 9.970 -1.335 1.00 89.62 89 ILE A C 1
ATOM 667 O O . ILE A 1 89 ? 9.063 9.902 -2.556 1.00 89.62 89 ILE A O 1
ATOM 671 N N . ALA A 1 90 ? 8.902 8.882 -0.562 1.00 88.06 90 ALA A N 1
ATOM 672 C CA . ALA A 1 90 ? 9.210 7.560 -1.100 1.00 88.06 90 ALA A CA 1
ATOM 673 C C . ALA A 1 90 ? 8.153 7.082 -2.107 1.00 88.06 90 ALA A C 1
ATOM 675 O O . ALA A 1 90 ? 8.512 6.621 -3.187 1.00 88.06 90 ALA A O 1
ATOM 676 N N . ASN A 1 91 ? 6.861 7.226 -1.797 1.00 88.69 91 ASN A N 1
ATOM 677 C CA . ASN A 1 91 ? 5.798 6.723 -2.668 1.00 88.69 91 ASN A CA 1
ATOM 678 C C . ASN A 1 91 ? 5.767 7.411 -4.055 1.00 88.69 91 ASN A C 1
ATOM 680 O O . ASN A 1 91 ? 5.820 6.699 -5.060 1.00 88.69 91 ASN A O 1
ATOM 684 N N . PRO A 1 92 ? 5.779 8.757 -4.173 1.00 89.50 92 PRO A N 1
ATOM 685 C CA . PRO A 1 92 ? 5.840 9.407 -5.483 1.00 89.50 92 PRO A CA 1
ATOM 686 C C . PRO A 1 92 ? 7.137 9.106 -6.233 1.00 89.50 92 PRO A C 1
ATOM 688 O O . PRO A 1 92 ? 7.097 8.890 -7.441 1.00 89.50 92 PRO A O 1
ATOM 691 N N . LEU A 1 93 ? 8.273 9.033 -5.528 1.00 90.12 93 LEU A N 1
ATOM 692 C CA . LEU A 1 93 ? 9.546 8.656 -6.139 1.00 90.12 93 LEU A CA 1
ATOM 693 C C . LEU A 1 93 ? 9.443 7.283 -6.812 1.00 90.12 93 LEU A C 1
ATOM 695 O O . LEU A 1 93 ? 9.815 7.156 -7.973 1.00 90.12 93 LEU A O 1
ATOM 699 N N . MET A 1 94 ? 8.883 6.281 -6.130 1.00 87.81 94 MET A N 1
ATOM 700 C CA . MET A 1 94 ? 8.704 4.940 -6.700 1.00 87.81 94 MET A CA 1
ATOM 701 C C . MET A 1 94 ? 7.812 4.939 -7.948 1.00 87.81 94 MET A C 1
ATOM 703 O O . MET A 1 94 ? 8.127 4.248 -8.916 1.00 87.81 94 MET A O 1
ATOM 707 N N . ILE A 1 95 ? 6.745 5.744 -7.962 1.00 89.00 95 ILE A N 1
ATOM 708 C CA . ILE A 1 95 ? 5.880 5.904 -9.143 1.00 89.00 95 ILE A CA 1
ATOM 709 C C . ILE A 1 95 ? 6.660 6.533 -10.304 1.00 89.00 95 ILE A C 1
ATOM 711 O O . ILE A 1 95 ? 6.569 6.051 -11.431 1.00 89.00 95 ILE A O 1
ATOM 715 N N . ILE A 1 96 ? 7.463 7.568 -10.039 1.00 90.56 96 ILE A N 1
ATOM 716 C CA . ILE A 1 96 ? 8.283 8.239 -11.059 1.00 90.56 96 ILE A CA 1
ATOM 717 C C . ILE A 1 96 ? 9.326 7.279 -11.646 1.00 90.56 96 ILE A C 1
ATOM 719 O O . ILE A 1 96 ? 9.478 7.236 -12.866 1.00 90.56 96 ILE A O 1
ATOM 723 N N . LEU A 1 97 ? 10.009 6.486 -10.809 1.00 88.56 97 LEU A N 1
ATOM 724 C CA . LEU A 1 97 ? 10.983 5.481 -11.262 1.00 88.56 97 LEU A CA 1
ATOM 725 C C . LEU A 1 97 ? 10.344 4.506 -12.263 1.00 88.56 97 LEU A C 1
ATOM 727 O O . LEU A 1 97 ? 10.920 4.242 -13.318 1.00 88.56 97 LEU A O 1
ATOM 731 N N . GLY A 1 98 ? 9.144 4.006 -11.951 1.00 88.44 98 GLY A N 1
ATOM 732 C CA . GLY A 1 98 ? 8.399 3.114 -12.838 1.00 88.44 98 GLY A CA 1
ATOM 733 C C . GLY A 1 98 ? 7.922 3.806 -14.116 1.00 88.44 98 GLY A C 1
ATOM 734 O O . GLY A 1 98 ? 8.125 3.284 -15.208 1.00 88.44 98 GLY A O 1
ATOM 735 N N . ALA A 1 99 ? 7.333 4.998 -13.996 1.00 89.62 99 ALA A N 1
ATOM 736 C CA . ALA A 1 99 ? 6.758 5.727 -15.125 1.00 89.62 99 ALA A CA 1
ATOM 737 C C . ALA A 1 99 ? 7.815 6.131 -16.163 1.00 89.62 99 ALA A C 1
ATOM 739 O O . ALA A 1 99 ? 7.633 5.883 -17.351 1.00 89.62 99 ALA A O 1
ATOM 740 N N . VAL A 1 100 ? 8.937 6.710 -15.726 1.00 92.00 100 VAL A N 1
ATOM 741 C CA . VAL A 1 100 ? 10.012 7.142 -16.635 1.00 92.00 100 VAL A CA 1
ATOM 742 C C . VAL A 1 100 ? 10.642 5.943 -17.346 1.00 92.00 100 VAL A C 1
ATOM 744 O O . VAL A 1 100 ? 10.856 5.993 -18.557 1.00 92.00 100 VAL A O 1
ATOM 747 N N . GLY A 1 101 ? 10.891 4.853 -16.613 1.00 90.62 101 GLY A N 1
ATOM 748 C CA . GLY A 1 101 ? 11.410 3.614 -17.190 1.00 90.62 101 GLY A CA 1
ATOM 749 C C . GLY A 1 101 ? 10.464 3.003 -18.225 1.00 90.62 101 GLY A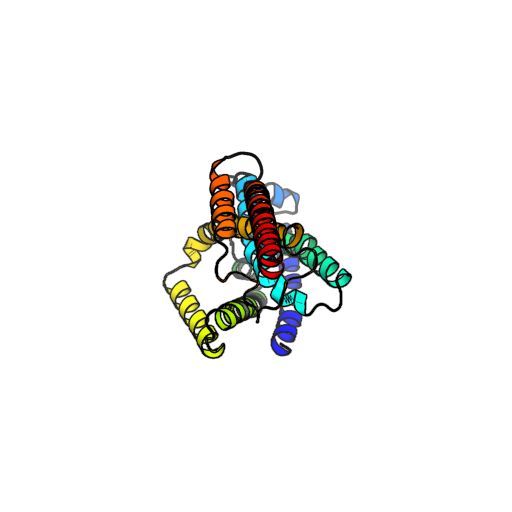 C 1
ATOM 750 O O . GLY A 1 101 ? 10.906 2.584 -19.298 1.00 90.62 101 GLY A O 1
ATOM 751 N N . ALA A 1 102 ? 9.162 3.008 -17.936 1.00 90.44 102 ALA A N 1
ATOM 752 C CA . ALA A 1 102 ? 8.141 2.504 -18.846 1.00 90.44 102 ALA A CA 1
ATOM 753 C C . ALA A 1 102 ? 8.019 3.345 -20.118 1.00 90.44 102 ALA A C 1
ATOM 755 O O . ALA A 1 102 ? 7.950 2.784 -21.207 1.00 90.44 102 ALA A O 1
ATOM 756 N N . ILE A 1 103 ? 8.062 4.675 -20.005 1.00 91.12 103 ILE A N 1
ATOM 757 C CA . ILE A 1 103 ? 8.014 5.577 -21.165 1.00 91.12 103 ILE A CA 1
ATOM 758 C C . ILE A 1 103 ? 9.216 5.345 -22.092 1.00 91.12 103 ILE A C 1
ATOM 760 O O . ILE A 1 103 ? 9.054 5.319 -23.307 1.00 91.12 103 ILE A O 1
ATOM 764 N N . ALA A 1 104 ? 10.416 5.156 -21.535 1.00 90.44 104 ALA A N 1
ATOM 765 C CA . ALA A 1 104 ? 11.630 5.013 -22.336 1.00 90.44 104 ALA A CA 1
ATOM 766 C C . ALA A 1 104 ? 11.817 3.619 -22.956 1.00 90.44 104 ALA A C 1
ATOM 768 O O . ALA A 1 104 ? 12.429 3.503 -24.013 1.00 90.44 104 ALA A O 1
ATOM 769 N N . THR A 1 105 ? 11.334 2.560 -22.299 1.00 89.44 105 THR A N 1
ATOM 770 C CA . THR A 1 105 ? 11.611 1.169 -22.717 1.00 89.44 105 THR A CA 1
ATOM 771 C C . THR A 1 105 ? 10.382 0.395 -23.190 1.00 89.44 105 THR A C 1
ATOM 773 O O . THR A 1 105 ? 10.533 -0.677 -23.769 1.00 89.44 105 THR A O 1
ATOM 776 N N . GLY A 1 106 ? 9.173 0.900 -22.933 1.00 88.88 106 GLY A N 1
ATOM 777 C CA . GLY A 1 106 ? 7.909 0.217 -23.218 1.00 88.88 106 GLY A CA 1
ATOM 778 C C . GLY A 1 106 ? 7.517 -0.864 -22.203 1.00 88.88 106 GLY A C 1
ATOM 779 O O . GLY A 1 106 ? 6.429 -1.425 -22.311 1.00 88.88 106 GLY A O 1
ATOM 780 N N . TYR A 1 107 ? 8.357 -1.158 -21.204 1.00 89.75 107 TYR A N 1
ATOM 781 C CA . TYR A 1 107 ? 8.072 -2.172 -20.186 1.00 89.75 107 TYR A CA 1
ATOM 782 C C . TYR A 1 107 ? 7.467 -1.570 -18.917 1.00 89.75 107 TYR A C 1
ATOM 784 O O . TYR A 1 107 ? 8.002 -0.628 -18.343 1.00 89.75 107 TYR A O 1
ATOM 792 N N . SER A 1 108 ? 6.393 -2.174 -18.409 1.00 83.50 108 SER A N 1
ATOM 793 C CA . SER A 1 108 ? 5.751 -1.762 -17.152 1.00 83.50 108 SER A CA 1
ATOM 794 C C . SER A 1 108 ? 6.443 -2.288 -15.888 1.00 83.50 108 SER A C 1
ATOM 796 O O . SER A 1 108 ? 6.092 -1.873 -14.785 1.00 83.50 108 SER A O 1
ATOM 798 N N . ASP A 1 109 ? 7.400 -3.209 -16.028 1.00 86.06 109 ASP A N 1
ATOM 799 C CA . ASP A 1 109 ? 8.130 -3.821 -14.914 1.00 86.06 109 ASP A CA 1
ATOM 800 C C . ASP A 1 109 ? 9.581 -3.331 -14.875 1.00 86.06 109 ASP A C 1
ATOM 802 O O . ASP A 1 109 ? 10.317 -3.452 -15.857 1.00 86.06 109 ASP A O 1
ATOM 806 N N . ILE A 1 110 ? 10.012 -2.830 -13.716 1.00 85.50 110 ILE A N 1
ATOM 807 C CA . ILE A 1 110 ? 11.361 -2.294 -13.508 1.00 85.50 110 ILE A CA 1
ATOM 808 C C . ILE A 1 110 ? 12.464 -3.317 -13.804 1.00 85.50 110 ILE A C 1
ATOM 810 O O . ILE A 1 110 ? 13.547 -2.941 -14.249 1.00 85.50 110 ILE A O 1
ATOM 814 N N . THR A 1 111 ? 12.208 -4.609 -13.601 1.00 89.25 111 THR A N 1
ATOM 815 C CA . THR A 1 111 ? 13.158 -5.671 -13.934 1.00 89.25 111 THR A CA 1
ATOM 816 C C . THR A 1 111 ? 13.366 -5.753 -15.442 1.00 89.25 111 THR A C 1
ATOM 818 O O . THR A 1 111 ? 14.510 -5.814 -15.892 1.00 89.25 111 THR A O 1
ATOM 821 N N . PHE A 1 112 ? 12.296 -5.685 -16.237 1.00 90.38 112 PHE A N 1
ATOM 822 C CA . PHE A 1 112 ? 12.413 -5.673 -17.696 1.00 90.38 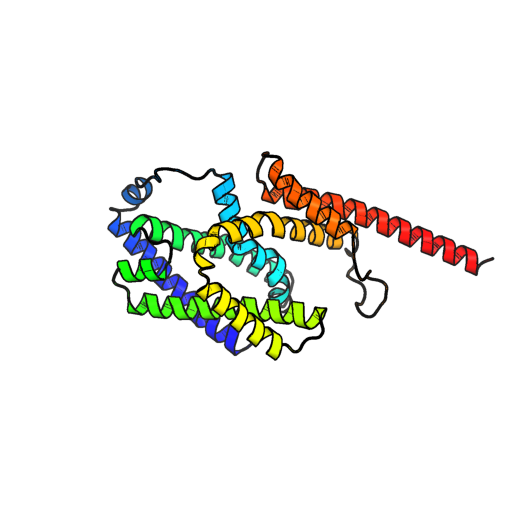112 PHE A CA 1
ATOM 823 C C . PHE A 1 112 ? 12.986 -4.354 -18.220 1.00 90.38 112 PHE A C 1
ATOM 825 O O . PHE A 1 112 ? 13.800 -4.381 -19.140 1.00 90.38 112 PHE A O 1
ATOM 832 N N . VAL A 1 113 ? 12.662 -3.222 -17.587 1.00 92.12 113 VAL A N 1
ATOM 833 C CA . VAL A 1 113 ? 13.286 -1.921 -17.884 1.00 92.12 113 VAL A CA 1
ATOM 834 C C . VAL A 1 113 ? 14.808 -2.007 -17.716 1.00 92.12 113 VAL A C 1
ATOM 836 O O . VAL A 1 113 ? 15.554 -1.674 -18.634 1.00 92.12 113 VAL A O 1
ATOM 839 N N . LEU A 1 114 ? 15.286 -2.490 -16.564 1.00 92.75 114 LEU A N 1
ATOM 840 C CA . LEU A 1 114 ? 16.721 -2.627 -16.289 1.00 92.75 114 LEU A CA 1
ATOM 841 C C . LEU A 1 114 ? 17.391 -3.620 -17.248 1.00 92.75 114 LEU A C 1
ATOM 843 O O . LEU A 1 114 ? 18.498 -3.369 -17.722 1.00 92.75 114 LEU A O 1
ATOM 847 N N . ALA A 1 115 ? 16.718 -4.725 -17.574 1.00 92.62 115 ALA A N 1
ATOM 848 C CA . ALA A 1 115 ? 17.205 -5.689 -18.554 1.00 92.62 115 ALA A CA 1
ATOM 849 C C . ALA A 1 115 ? 17.371 -5.060 -19.948 1.00 92.62 115 ALA A C 1
ATOM 851 O O . ALA A 1 115 ? 18.427 -5.212 -20.563 1.00 92.62 115 ALA A O 1
ATOM 852 N N . ALA A 1 116 ? 16.373 -4.301 -20.413 1.00 92.44 116 ALA A N 1
ATOM 853 C CA . ALA A 1 116 ? 16.403 -3.593 -21.693 1.00 92.44 116 ALA A CA 1
ATOM 854 C C . ALA A 1 116 ? 17.497 -2.512 -21.747 1.00 92.44 116 ALA A C 1
ATOM 856 O O . ALA A 1 116 ? 18.060 -2.245 -22.804 1.00 92.44 116 ALA A O 1
ATOM 857 N N . GLN A 1 117 ? 17.848 -1.935 -20.598 1.00 92.00 117 GLN A N 1
ATOM 858 C CA . GLN A 1 117 ? 18.947 -0.978 -20.446 1.00 92.00 117 GLN A CA 1
ATOM 859 C C . GLN A 1 117 ? 20.339 -1.639 -20.352 1.00 92.00 117 GLN A C 1
ATOM 861 O O . GLN A 1 117 ? 21.329 -0.950 -20.108 1.00 92.00 117 GLN A O 1
ATOM 866 N N . GLY A 1 118 ? 20.441 -2.964 -20.515 1.00 92.06 118 GLY A N 1
ATOM 867 C CA . GLY A 1 118 ? 21.704 -3.711 -20.448 1.00 92.06 118 GLY A CA 1
ATOM 868 C C . GLY A 1 118 ? 22.162 -4.068 -19.028 1.00 92.06 118 GLY A C 1
ATOM 869 O O . GLY A 1 118 ? 23.265 -4.579 -18.842 1.00 92.06 118 GLY A O 1
ATOM 870 N N . LEU A 1 119 ? 21.324 -3.847 -18.012 1.00 92.19 119 LEU A N 1
ATOM 871 C CA . LEU A 1 119 ? 21.623 -4.091 -16.599 1.00 92.19 119 LEU A CA 1
ATOM 872 C C . LEU A 1 119 ? 21.004 -5.410 -16.110 1.00 92.19 119 LEU A C 1
ATOM 874 O O . LEU A 1 119 ? 20.308 -5.440 -15.097 1.00 92.19 119 LEU A O 1
ATOM 878 N N . LEU A 1 120 ? 21.277 -6.523 -16.799 1.00 91.62 120 LEU A N 1
ATOM 879 C CA . LEU A 1 120 ? 20.679 -7.834 -16.489 1.00 91.62 120 LEU A CA 1
ATOM 880 C C . LEU A 1 120 ? 20.973 -8.329 -15.063 1.00 91.62 120 LEU A C 1
ATOM 882 O O . LEU A 1 120 ? 20.064 -8.767 -14.359 1.00 91.62 120 LEU A O 1
ATOM 886 N N . ALA A 1 121 ? 22.230 -8.247 -14.613 1.00 91.50 121 ALA A N 1
ATOM 887 C CA . ALA A 1 121 ? 22.596 -8.683 -13.264 1.00 91.50 121 ALA A CA 1
ATOM 888 C C . ALA A 1 121 ? 21.912 -7.829 -12.171 1.00 91.50 121 ALA A C 1
ATOM 890 O O . ALA A 1 121 ? 21.273 -8.404 -11.285 1.00 91.50 121 ALA A O 1
ATOM 891 N N . PRO A 1 122 ? 21.940 -6.481 -12.243 1.00 89.19 122 PRO A N 1
ATOM 892 C CA . PRO A 1 122 ? 21.120 -5.637 -11.378 1.00 89.19 122 PRO A CA 1
ATOM 893 C C . PRO A 1 122 ? 19.623 -5.935 -11.434 1.00 89.19 122 PRO A C 1
ATOM 895 O O . PRO A 1 122 ? 18.990 -6.000 -10.382 1.00 89.19 122 PRO A O 1
ATOM 898 N N . ALA A 1 123 ? 19.063 -6.151 -12.628 1.00 89.94 123 ALA A N 1
ATOM 899 C CA . ALA A 1 123 ? 17.647 -6.453 -12.814 1.00 89.94 123 ALA A CA 1
ATOM 900 C C . ALA A 1 123 ? 17.229 -7.685 -12.005 1.00 89.94 123 ALA A C 1
ATOM 902 O O . ALA A 1 123 ? 16.234 -7.643 -11.282 1.00 89.94 123 ALA A O 1
ATOM 903 N N . PHE A 1 124 ? 18.028 -8.753 -12.066 1.00 91.69 124 PHE A N 1
ATOM 904 C CA . PHE A 1 124 ? 17.784 -9.988 -11.325 1.00 91.69 124 PHE A CA 1
ATOM 905 C C . PHE A 1 124 ? 17.877 -9.794 -9.804 1.00 91.69 124 PHE A C 1
ATOM 907 O O . PHE A 1 124 ? 17.008 -10.253 -9.061 1.00 91.69 124 PHE A O 1
ATOM 914 N N . ILE A 1 125 ? 18.899 -9.072 -9.331 1.00 89.50 125 ILE A N 1
ATOM 915 C CA . ILE A 1 125 ? 19.087 -8.790 -7.899 1.00 89.50 125 ILE A CA 1
ATOM 916 C C . ILE A 1 125 ? 17.921 -7.953 -7.360 1.00 89.50 125 ILE A C 1
ATOM 918 O O . ILE A 1 125 ? 17.321 -8.306 -6.343 1.00 89.50 125 ILE A O 1
ATOM 922 N N . VAL A 1 126 ? 17.579 -6.864 -8.052 1.00 87.62 126 VAL A N 1
ATOM 923 C CA . VAL A 1 126 ? 16.471 -5.970 -7.691 1.00 87.62 126 VAL A CA 1
ATOM 924 C C . VAL A 1 126 ? 15.149 -6.726 -7.678 1.00 87.62 126 VAL A C 1
ATOM 926 O O . VAL A 1 126 ? 14.393 -6.577 -6.722 1.00 87.62 126 VAL A O 1
ATOM 929 N N . MET A 1 127 ? 14.894 -7.577 -8.677 1.00 90.56 127 MET A N 1
ATOM 930 C CA . MET A 1 127 ? 13.688 -8.405 -8.749 1.00 90.56 127 MET A CA 1
ATOM 931 C C . MET A 1 127 ? 13.517 -9.248 -7.482 1.00 90.56 127 MET A C 1
ATOM 933 O O . MET A 1 127 ? 12.493 -9.162 -6.805 1.00 90.56 127 MET A O 1
ATOM 937 N N . ILE A 1 128 ? 14.539 -10.032 -7.125 1.00 89.69 128 ILE A N 1
ATOM 938 C CA . ILE A 1 128 ? 14.481 -10.936 -5.971 1.00 89.69 128 ILE A CA 1
ATOM 939 C C . ILE A 1 128 ? 14.296 -10.148 -4.676 1.00 89.69 128 ILE A C 1
ATOM 941 O O . ILE A 1 128 ? 13.426 -10.477 -3.868 1.00 89.69 128 ILE A O 1
ATOM 945 N N . LEU A 1 129 ? 15.102 -9.107 -4.470 1.00 87.50 129 LEU A N 1
ATOM 946 C CA . LEU A 1 129 ? 15.076 -8.329 -3.236 1.00 87.50 129 LEU A CA 1
ATOM 947 C C . LEU A 1 129 ? 13.754 -7.578 -3.058 1.00 87.50 129 LEU A C 1
ATOM 949 O O . LEU A 1 129 ? 13.216 -7.536 -1.947 1.00 87.50 129 LEU A O 1
ATOM 953 N N . ASN A 1 130 ? 13.208 -7.019 -4.137 1.00 84.94 130 ASN A N 1
ATOM 954 C CA . ASN A 1 130 ? 11.948 -6.286 -4.102 1.00 84.94 130 ASN A CA 1
ATOM 955 C C . ASN A 1 130 ? 10.760 -7.223 -3.825 1.00 84.94 130 ASN A C 1
ATOM 957 O O 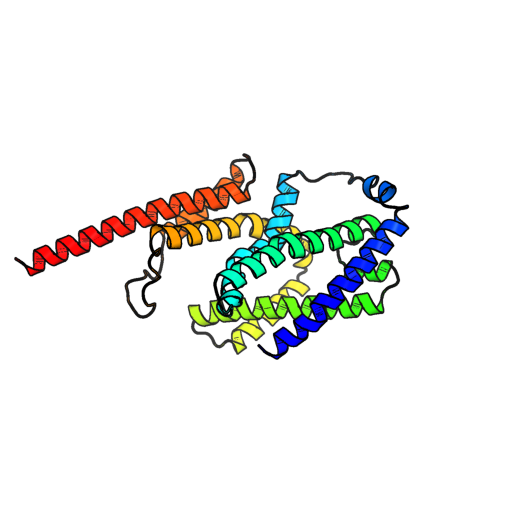. ASN A 1 130 ? 9.967 -6.967 -2.915 1.00 84.94 130 ASN A O 1
ATOM 961 N N . ILE A 1 131 ? 10.687 -8.355 -4.538 1.00 85.81 131 ILE A N 1
ATOM 962 C CA . ILE A 1 131 ? 9.631 -9.356 -4.334 1.00 85.81 131 ILE A CA 1
ATOM 963 C C . ILE A 1 131 ? 9.692 -9.899 -2.907 1.00 85.81 131 ILE A C 1
ATOM 965 O O . ILE A 1 131 ? 8.676 -9.923 -2.213 1.00 85.81 131 ILE A O 1
ATOM 969 N N . TRP A 1 132 ? 10.875 -10.298 -2.437 1.00 85.44 132 TRP A N 1
ATOM 970 C CA . TRP A 1 132 ? 11.009 -10.909 -1.117 1.00 85.44 132 TRP A CA 1
ATOM 971 C C . TRP A 1 132 ? 10.661 -9.918 -0.001 1.00 85.44 132 TRP A C 1
ATOM 973 O O . TRP A 1 132 ? 9.833 -10.227 0.860 1.00 85.44 132 TRP A O 1
ATOM 983 N N . SER A 1 133 ? 11.246 -8.717 -0.015 1.00 83.94 133 SER A N 1
ATOM 984 C CA . SER A 1 133 ? 11.036 -7.734 1.057 1.00 83.94 133 SER A CA 1
ATOM 985 C C . SER A 1 133 ? 9.560 -7.346 1.216 1.00 83.94 133 SER A C 1
ATOM 987 O O . SER A 1 133 ? 9.046 -7.352 2.338 1.00 83.94 133 SER A O 1
ATOM 989 N N . THR A 1 134 ? 8.851 -7.110 0.109 1.00 84.94 134 THR A N 1
ATOM 990 C CA . THR A 1 134 ? 7.429 -6.735 0.126 1.00 84.94 134 THR A CA 1
ATOM 991 C C . THR A 1 134 ? 6.524 -7.918 0.471 1.00 84.94 134 THR A C 1
ATOM 993 O O . THR A 1 134 ? 5.673 -7.805 1.358 1.00 84.94 134 THR A O 1
ATOM 996 N N . ALA A 1 135 ? 6.728 -9.082 -0.160 1.00 87.50 135 ALA A N 1
ATOM 997 C CA . ALA A 1 135 ? 5.901 -10.267 0.081 1.00 87.50 135 ALA A CA 1
ATOM 998 C C . ALA A 1 135 ? 5.947 -10.704 1.550 1.00 87.50 135 ALA A C 1
ATOM 1000 O O . ALA A 1 135 ? 4.923 -11.055 2.142 1.00 87.50 135 ALA A O 1
ATOM 1001 N N . GLN A 1 136 ? 7.123 -10.617 2.174 1.00 85.50 136 GLN A N 1
ATOM 1002 C CA . GLN A 1 136 ? 7.283 -10.927 3.587 1.00 85.50 136 GLN A CA 1
ATOM 1003 C C . GLN A 1 136 ? 6.470 -9.988 4.493 1.00 85.50 136 GLN A C 1
ATOM 1005 O O . GLN A 1 136 ? 5.919 -10.451 5.495 1.00 85.50 136 GLN A O 1
ATOM 1010 N N . GLY A 1 137 ? 6.377 -8.698 4.154 1.00 86.25 137 GLY A N 1
ATOM 1011 C CA . GLY A 1 137 ? 5.536 -7.728 4.860 1.00 86.25 137 GLY A CA 1
ATOM 1012 C C . GLY A 1 137 ? 4.050 -8.079 4.767 1.00 86.25 137 GLY A C 1
ATOM 1013 O O . GLY A 1 137 ? 3.384 -8.201 5.795 1.00 86.25 137 GLY A O 1
ATOM 1014 N N . CYS A 1 138 ? 3.556 -8.350 3.556 1.00 88.50 138 CYS A N 1
ATOM 1015 C CA . CYS A 1 138 ? 2.158 -8.724 3.320 1.00 88.50 138 CYS A CA 1
ATOM 1016 C C . CYS A 1 138 ? 1.770 -10.011 4.062 1.00 88.50 138 CYS A C 1
ATOM 1018 O O . CYS A 1 138 ? 0.744 -10.058 4.741 1.00 88.50 138 CYS A O 1
ATOM 1020 N N . VAL A 1 139 ? 2.615 -11.045 3.995 1.00 90.19 139 VAL A N 1
ATOM 1021 C CA . VAL A 1 139 ? 2.391 -12.313 4.707 1.00 90.19 139 VAL A CA 1
ATOM 1022 C C . VAL A 1 139 ? 2.455 -12.113 6.223 1.00 90.19 139 VAL A C 1
ATOM 1024 O O . VAL A 1 139 ? 1.685 -12.727 6.964 1.00 90.19 139 VAL A O 1
ATOM 1027 N N . TYR A 1 140 ? 3.348 -11.252 6.718 1.00 88.44 140 TYR A N 1
ATOM 1028 C CA . TYR A 1 140 ? 3.414 -10.923 8.140 1.00 88.44 140 TYR A CA 1
ATOM 1029 C C . TYR A 1 140 ? 2.113 -10.282 8.631 1.00 88.44 140 TYR A C 1
ATOM 1031 O O . TYR A 1 140 ? 1.507 -10.830 9.551 1.00 88.44 140 TYR A O 1
ATOM 1039 N N . SER A 1 141 ? 1.668 -9.194 8.000 1.00 89.19 141 SER A N 1
ATOM 1040 C CA . SER A 1 141 ? 0.432 -8.499 8.379 1.00 89.19 141 SER A CA 1
ATOM 1041 C C . SER A 1 141 ? -0.794 -9.394 8.214 1.00 89.19 141 SER A C 1
ATOM 1043 O O . SER A 1 141 ? -1.543 -9.582 9.168 1.00 89.19 141 SER A O 1
ATOM 1045 N N . GLY A 1 142 ? -0.945 -10.067 7.069 1.00 90.69 142 GLY A N 1
ATOM 1046 C CA . GLY A 1 142 ? -2.073 -10.972 6.833 1.00 90.69 142 GLY A CA 1
ATOM 1047 C C . GLY A 1 142 ? -2.142 -12.121 7.844 1.00 90.69 142 GLY A C 1
ATOM 1048 O O . GLY A 1 142 ? -3.215 -12.439 8.358 1.00 90.69 142 GLY A O 1
ATOM 1049 N N . SER A 1 143 ? -0.996 -12.726 8.184 1.00 91.06 143 SER A N 1
ATOM 1050 C CA . SER A 1 143 ? -0.957 -13.823 9.163 1.00 91.06 143 SER A CA 1
ATOM 1051 C C . SER A 1 143 ? -1.209 -13.353 10.594 1.00 91.06 143 SER A C 1
ATOM 1053 O O . SER A 1 143 ? -1.767 -14.109 11.386 1.00 91.06 143 SER A O 1
ATOM 1055 N N . LEU A 1 144 ? -0.837 -12.115 10.925 1.00 89.25 144 LEU A N 1
ATOM 1056 C CA . LEU A 1 144 ? -1.136 -11.501 12.214 1.00 89.25 144 LEU A CA 1
ATOM 1057 C C . LEU A 1 144 ? -2.633 -11.201 12.348 1.00 89.25 144 LEU A C 1
ATOM 1059 O O . LEU A 1 144 ? -3.231 -11.577 13.354 1.00 89.25 144 LEU A O 1
ATOM 1063 N N . SER A 1 145 ? -3.241 -10.571 11.338 1.00 89.00 145 SER A N 1
ATOM 1064 C CA . SER A 1 145 ? -4.670 -10.249 11.344 1.00 89.00 145 SER A CA 1
ATOM 1065 C C . SER A 1 145 ? -5.518 -11.517 11.444 1.00 89.00 145 SER A C 1
ATOM 1067 O O . SER A 1 145 ? -6.277 -11.669 12.396 1.00 89.00 145 SER A O 1
ATOM 1069 N N . LEU A 1 146 ? -5.332 -12.481 10.533 1.00 90.25 146 LEU A N 1
ATOM 1070 C CA . LEU A 1 146 ? -6.119 -13.721 10.543 1.00 90.25 146 LEU A CA 1
ATOM 1071 C C . LEU A 1 146 ? -5.814 -14.609 11.752 1.00 90.25 146 LEU A C 1
ATOM 1073 O O . LEU A 1 146 ? -6.720 -15.252 12.280 1.00 90.25 146 LEU A O 1
ATOM 1077 N N . GLY A 1 147 ? -4.560 -14.640 12.208 1.00 90.31 147 GLY A N 1
ATOM 1078 C CA . GLY A 1 147 ? -4.166 -15.405 13.388 1.00 90.31 147 GLY A CA 1
ATOM 1079 C C . GLY A 1 147 ? -4.859 -14.902 14.651 1.00 90.31 147 GLY A C 1
ATOM 1080 O O . GLY A 1 147 ? -5.323 -15.711 15.448 1.00 90.31 147 GLY A O 1
ATOM 1081 N N . ASN A 1 148 ? -5.004 -13.584 14.801 1.00 85.88 148 ASN A N 1
ATOM 1082 C CA . ASN A 1 148 ? -5.703 -12.990 15.940 1.00 85.88 148 ASN A CA 1
ATOM 1083 C C . ASN A 1 148 ? -7.230 -13.117 15.828 1.00 85.88 148 ASN A C 1
ATOM 1085 O O . ASN A 1 148 ? -7.888 -13.346 16.839 1.00 85.88 148 ASN A O 1
ATOM 1089 N N . THR A 1 149 ? -7.797 -13.007 14.621 1.00 86.50 149 THR A N 1
ATOM 1090 C CA . THR A 1 149 ? -9.251 -13.109 14.410 1.00 86.50 149 THR A CA 1
ATOM 1091 C C . THR A 1 149 ? -9.762 -14.543 14.542 1.00 86.50 149 THR A C 1
ATOM 1093 O O . THR A 1 149 ? -10.721 -14.791 15.266 1.00 86.50 149 THR A O 1
ATOM 1096 N N . PHE A 1 150 ? -9.120 -15.500 13.866 1.00 87.69 150 PHE A N 1
ATOM 1097 C CA . PHE A 1 150 ? -9.578 -16.894 13.802 1.00 87.69 150 PHE A CA 1
ATOM 1098 C C . PHE A 1 150 ? -8.830 -17.831 14.759 1.00 87.69 150 PHE A C 1
ATOM 1100 O O . PHE A 1 150 ? -9.108 -19.027 14.780 1.00 87.69 150 PHE A O 1
ATOM 1107 N N . LYS A 1 151 ? -7.875 -17.315 15.547 1.00 87.44 151 LYS A N 1
ATOM 1108 C CA . LYS A 1 151 ? -7.027 -18.097 16.469 1.00 87.44 151 LYS A CA 1
ATOM 1109 C C . LYS A 1 151 ? -6.274 -19.244 15.775 1.00 87.44 151 LYS A C 1
ATOM 1111 O O . LYS A 1 151 ? -5.996 -20.279 16.377 1.00 87.44 151 LYS A O 1
ATOM 1116 N N . VAL A 1 152 ? -5.925 -19.060 14.500 1.00 91.31 152 VAL A N 1
ATOM 1117 C CA . VAL A 1 152 ? -5.189 -20.045 13.693 1.00 91.31 152 VAL A CA 1
ATOM 1118 C C . VAL A 1 152 ? -3.685 -19.845 13.864 1.00 91.31 152 VAL A C 1
ATOM 1120 O O . VAL A 1 152 ? -3.187 -18.720 13.933 1.00 91.31 152 VAL A O 1
ATOM 1123 N N . ASN A 1 153 ? -2.930 -20.946 13.889 1.00 91.94 153 ASN A N 1
ATOM 1124 C CA . ASN A 1 153 ? -1.476 -20.888 13.956 1.00 91.94 153 ASN A CA 1
ATOM 1125 C C . ASN A 1 153 ? -0.895 -20.131 12.748 1.00 91.94 153 ASN A C 1
ATOM 1127 O O . ASN A 1 153 ? -1.145 -20.469 11.588 1.00 91.94 153 ASN A O 1
ATOM 1131 N N . ARG A 1 154 ? -0.027 -19.157 13.035 1.00 89.19 154 ARG A N 1
ATOM 1132 C CA . ARG A 1 154 ? 0.697 -18.364 12.040 1.00 89.19 154 ARG A CA 1
ATOM 1133 C C . ARG A 1 154 ? 1.400 -19.218 10.982 1.00 89.19 154 ARG A C 1
ATOM 1135 O O . ARG A 1 154 ? 1.392 -18.835 9.819 1.00 89.19 154 ARG A O 1
ATOM 1142 N N . LYS A 1 155 ? 1.996 -20.360 11.352 1.00 90.75 155 LYS A N 1
ATOM 1143 C CA . LYS A 1 155 ? 2.687 -21.239 10.386 1.00 90.75 155 LYS A CA 1
ATOM 1144 C C . LYS A 1 155 ? 1.743 -21.719 9.279 1.00 90.75 155 LYS A C 1
ATOM 1146 O O . LYS A 1 155 ? 2.102 -21.649 8.109 1.00 90.75 155 LYS A O 1
ATOM 1151 N N . THR A 1 156 ? 0.533 -22.137 9.648 1.00 92.75 156 THR A N 1
ATOM 1152 C CA . THR A 1 156 ? -0.493 -22.603 8.708 1.00 92.75 156 THR A CA 1
ATOM 1153 C C . THR A 1 156 ? -0.929 -21.484 7.768 1.00 92.75 156 THR A C 1
ATOM 1155 O O . THR A 1 156 ? -1.006 -21.693 6.563 1.00 92.75 156 THR A O 1
ATOM 1158 N N . LEU A 1 157 ? -1.136 -20.276 8.300 1.00 93.56 157 LEU A N 1
ATOM 1159 C CA . LEU A 1 157 ? -1.516 -19.108 7.500 1.00 93.56 157 LEU A CA 1
ATOM 1160 C C . LEU A 1 157 ? -0.419 -18.700 6.511 1.00 93.56 157 LEU A C 1
ATOM 1162 O O . LEU A 1 157 ? -0.715 -18.410 5.360 1.00 93.56 157 LEU A O 1
ATOM 1166 N N . VAL A 1 158 ? 0.850 -18.714 6.932 1.00 92.44 158 VAL A N 1
ATOM 1167 C CA . VAL A 1 158 ? 1.993 -18.396 6.059 1.00 92.44 158 VAL A CA 1
ATOM 1168 C C . VAL A 1 158 ? 2.073 -19.367 4.879 1.00 92.44 158 VAL A C 1
ATOM 1170 O O . VAL A 1 158 ? 2.218 -18.927 3.741 1.00 92.44 158 VAL A O 1
ATOM 1173 N N . ILE A 1 159 ? 1.941 -20.673 5.137 1.00 93.69 159 ILE A N 1
ATOM 1174 C CA . ILE A 1 159 ? 1.926 -21.695 4.080 1.00 93.69 159 ILE A CA 1
ATOM 1175 C C . ILE A 1 159 ? 0.703 -21.501 3.174 1.00 93.69 159 ILE A C 1
ATOM 1177 O O . ILE A 1 159 ? 0.839 -21.530 1.954 1.00 93.69 159 ILE A O 1
ATOM 1181 N N . GLY A 1 160 ? -0.469 -21.234 3.758 1.00 94.69 160 GLY A N 1
ATOM 1182 C CA . GLY A 1 160 ? -1.702 -20.970 3.016 1.00 94.69 160 GLY A CA 1
ATOM 1183 C C . GLY A 1 160 ? -1.593 -19.769 2.074 1.00 94.69 160 GLY A C 1
ATOM 1184 O O . GLY A 1 160 ? -1.964 -19.880 0.910 1.00 94.69 160 GLY A O 1
ATOM 1185 N N . PHE A 1 161 ? -1.023 -18.649 2.530 1.00 92.94 161 PHE A N 1
ATOM 1186 C CA . PHE A 1 161 ? -0.780 -17.483 1.674 1.00 92.94 161 PHE A CA 1
ATOM 1187 C C . PHE A 1 161 ? 0.223 -17.772 0.559 1.00 92.94 161 PHE A C 1
ATOM 1189 O O . PHE A 1 161 ? 0.017 -17.316 -0.562 1.00 92.94 161 PHE A O 1
ATOM 1196 N N . GLY A 1 162 ? 1.278 -18.544 0.845 1.00 92.19 162 GLY A N 1
ATOM 1197 C CA . GLY A 1 162 ? 2.228 -18.988 -0.175 1.00 92.19 162 GLY A CA 1
ATOM 1198 C C . GLY A 1 162 ? 1.539 -19.802 -1.269 1.00 92.19 162 GLY A C 1
ATOM 1199 O O . GLY A 1 162 ? 1.647 -19.458 -2.441 1.00 92.19 162 GLY A O 1
ATOM 1200 N N . LEU A 1 163 ? 0.754 -20.813 -0.884 1.00 94.88 163 LEU A N 1
ATOM 1201 C CA . LEU A 1 163 ? -0.006 -21.645 -1.820 1.00 94.88 163 LEU A CA 1
ATOM 1202 C C . LEU A 1 163 ? -1.022 -20.829 -2.627 1.00 94.88 163 LEU A C 1
ATOM 1204 O O . LEU A 1 163 ? -1.062 -20.949 -3.847 1.00 94.88 163 LEU A O 1
ATOM 1208 N N . ALA A 1 164 ? -1.807 -19.970 -1.972 1.00 93.00 164 ALA A N 1
ATOM 1209 C CA . ALA A 1 164 ? -2.783 -19.117 -2.647 1.00 93.00 164 ALA A CA 1
ATOM 1210 C C . ALA A 1 164 ? -2.112 -18.154 -3.639 1.00 93.00 164 ALA A C 1
ATOM 1212 O O . ALA A 1 164 ? -2.598 -17.987 -4.755 1.00 93.00 164 ALA A O 1
ATOM 1213 N N . GLY A 1 165 ? -0.970 -17.568 -3.264 1.00 91.25 165 GLY A N 1
ATOM 1214 C CA . GLY A 1 165 ? -0.169 -16.723 -4.145 1.00 91.25 165 GLY A CA 1
ATOM 1215 C C . GLY A 1 165 ? 0.382 -17.488 -5.349 1.00 91.25 165 GLY A C 1
ATOM 1216 O O . GLY A 1 165 ? 0.284 -17.004 -6.473 1.00 91.25 165 GLY A O 1
ATOM 1217 N N . THR A 1 166 ? 0.900 -18.704 -5.144 1.00 92.31 166 THR A N 1
ATOM 1218 C CA . THR A 1 166 ? 1.385 -19.568 -6.232 1.00 92.31 166 THR A CA 1
ATOM 1219 C C . THR A 1 166 ? 0.259 -19.967 -7.180 1.00 92.31 166 THR A C 1
ATOM 1221 O O . THR A 1 166 ? 0.428 -19.870 -8.392 1.00 92.31 166 THR A O 1
ATOM 1224 N N . ILE A 1 167 ? -0.906 -20.356 -6.657 1.00 95.06 167 ILE A N 1
ATOM 1225 C CA . ILE A 1 167 ? -2.083 -20.663 -7.480 1.00 95.06 167 ILE A CA 1
ATOM 1226 C C . ILE A 1 167 ? -2.501 -19.422 -8.273 1.00 95.06 167 ILE A C 1
ATOM 1228 O O . ILE A 1 167 ? -2.683 -19.513 -9.483 1.00 95.06 167 ILE A O 1
ATOM 1232 N N . GLY A 1 168 ? -2.578 -18.258 -7.618 1.00 92.12 168 GLY A N 1
ATOM 1233 C CA . GLY A 1 168 ? -2.867 -16.973 -8.257 1.00 92.12 168 GLY A CA 1
ATOM 1234 C C . GLY A 1 168 ? -1.901 -16.644 -9.400 1.00 92.12 168 GLY A C 1
ATOM 1235 O O . GLY A 1 168 ? -2.326 -16.203 -10.467 1.00 92.12 168 GLY A O 1
ATOM 1236 N N . ALA A 1 169 ? -0.608 -16.908 -9.209 1.00 90.31 169 ALA A N 1
ATOM 1237 C CA . ALA A 1 169 ? 0.398 -16.733 -10.249 1.00 90.31 169 ALA A CA 1
ATOM 1238 C C . ALA A 1 169 ? 0.169 -17.685 -11.437 1.00 90.31 169 ALA A C 1
ATOM 1240 O O . ALA A 1 169 ? 0.198 -17.237 -12.580 1.00 90.31 169 ALA A O 1
ATOM 1241 N N . ILE A 1 170 ? -0.121 -18.966 -11.176 1.00 94.12 170 ILE A N 1
ATOM 1242 C CA . ILE A 1 170 ? -0.361 -19.984 -12.215 1.00 94.12 170 ILE A CA 1
ATOM 1243 C C . ILE A 1 170 ? -1.593 -19.646 -13.064 1.00 94.12 170 ILE A C 1
ATOM 1245 O O . ILE A 1 170 ? -1.550 -19.788 -14.282 1.00 94.12 170 ILE A O 1
ATOM 1249 N N . ILE A 1 171 ? -2.679 -19.164 -12.450 1.00 93.12 171 ILE A N 1
ATOM 1250 C CA . ILE A 1 171 ? -3.910 -18.794 -13.174 1.00 93.12 171 ILE A CA 1
ATOM 1251 C C . ILE A 1 171 ? -3.819 -17.430 -13.879 1.00 93.12 171 ILE A C 1
ATOM 1253 O O . ILE A 1 171 ? -4.794 -16.978 -14.476 1.00 93.12 171 ILE A O 1
ATOM 1257 N N . GLY A 1 172 ? -2.672 -16.749 -13.801 1.00 89.75 172 GLY A N 1
ATOM 1258 C CA . GLY A 1 172 ? -2.448 -15.484 -14.492 1.00 89.75 172 GLY A CA 1
ATOM 1259 C C . GLY A 1 172 ? -3.099 -14.275 -13.819 1.00 89.75 172 GLY A C 1
ATOM 1260 O O . GLY A 1 172 ? -3.500 -13.342 -14.513 1.00 89.75 172 GLY A O 1
ATOM 1261 N N . PHE A 1 173 ? -3.178 -14.241 -12.481 1.00 89.12 173 PHE A N 1
ATOM 1262 C CA . PHE A 1 173 ? -3.693 -13.084 -11.728 1.00 89.12 173 PHE A CA 1
ATOM 1263 C C . PHE A 1 173 ? -3.008 -11.760 -12.112 1.00 89.12 173 PHE A C 1
ATOM 1265 O O . PHE A 1 173 ? -3.633 -10.704 -12.059 1.00 89.12 173 PHE A O 1
ATOM 1272 N N . TYR A 1 174 ? -1.750 -11.820 -12.563 1.00 85.56 174 TYR A N 1
ATOM 1273 C CA . TYR A 1 174 ? -1.004 -10.674 -13.089 1.00 85.56 174 TYR A CA 1
ATOM 1274 C C . TYR A 1 174 ? -1.772 -9.899 -14.175 1.00 85.56 174 TYR A C 1
ATOM 1276 O O . TYR A 1 174 ? -1.753 -8.671 -14.180 1.00 85.56 174 TYR A O 1
ATOM 1284 N N . ASN A 1 175 ? -2.536 -10.591 -15.026 1.00 87.06 175 ASN A N 1
ATOM 1285 C CA . ASN A 1 175 ? -3.335 -9.965 -16.085 1.00 87.06 175 ASN A CA 1
ATOM 1286 C C . ASN A 1 175 ? -4.478 -9.090 -15.540 1.00 87.06 175 ASN A C 1
ATOM 1288 O O . ASN A 1 175 ? -4.942 -8.179 -16.218 1.00 87.06 175 ASN A O 1
ATOM 1292 N N . TYR A 1 176 ? -4.915 -9.339 -14.304 1.00 88.00 176 TYR A N 1
ATOM 1293 C CA . TYR A 1 176 ? -5.982 -8.600 -13.624 1.00 88.00 176 TYR A CA 1
ATOM 1294 C C . TYR A 1 176 ? -5.445 -7.580 -12.615 1.00 88.00 176 TYR A C 1
ATOM 1296 O O . TYR A 1 176 ? -6.220 -6.989 -11.860 1.00 88.00 176 TYR A O 1
ATOM 1304 N N . PHE A 1 177 ? -4.127 -7.353 -12.581 1.00 82.38 177 PHE A N 1
ATOM 1305 C CA . PHE A 1 177 ? -3.489 -6.515 -11.569 1.00 82.38 177 PHE A CA 1
ATOM 1306 C C . PHE A 1 177 ? -4.052 -5.088 -11.549 1.00 82.38 177 PHE A C 1
ATOM 1308 O O . PHE A 1 177 ? -4.397 -4.584 -10.483 1.00 82.38 177 PHE A O 1
ATOM 1315 N N . GLY A 1 178 ? -4.239 -4.462 -12.715 1.00 81.50 178 GLY A N 1
ATOM 1316 C CA . GLY A 1 178 ? -4.834 -3.123 -12.807 1.00 81.50 178 GLY A CA 1
ATOM 1317 C C . GLY A 1 178 ? -6.253 -3.058 -12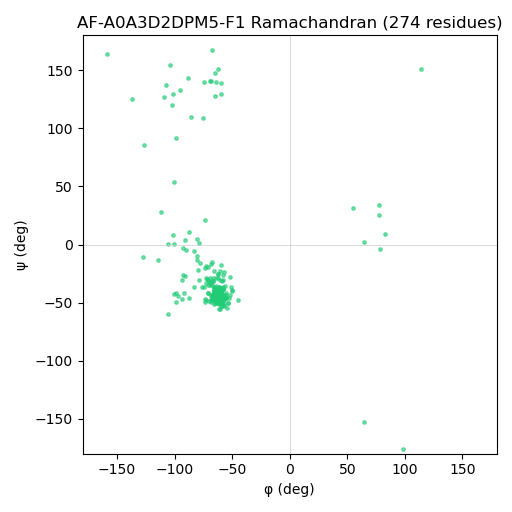.230 1.00 81.50 178 GLY A C 1
ATOM 1318 O O . GLY A 1 178 ? -6.565 -2.163 -11.443 1.00 81.50 178 GLY A O 1
ATOM 1319 N N . THR A 1 179 ? -7.097 -4.044 -12.550 1.00 86.00 179 THR A N 1
ATOM 1320 C CA . THR A 1 179 ? -8.458 -4.168 -12.003 1.00 86.00 179 THR A CA 1
ATOM 1321 C C . THR A 1 179 ? -8.435 -4.366 -10.491 1.00 86.00 179 THR A C 1
ATOM 1323 O O . THR A 1 179 ? -9.216 -3.743 -9.774 1.00 86.00 179 THR A O 1
ATOM 1326 N N . PHE A 1 180 ? -7.511 -5.183 -9.987 1.00 86.62 180 PHE A N 1
ATOM 1327 C CA . PHE A 1 180 ? -7.344 -5.407 -8.556 1.00 86.62 180 PHE A CA 1
ATOM 1328 C C . PHE A 1 180 ? -6.906 -4.135 -7.816 1.00 86.62 180 PHE A C 1
ATOM 1330 O O . PHE A 1 180 ? -7.482 -3.797 -6.783 1.00 86.62 180 PHE A O 1
ATOM 1337 N N . ILE A 1 181 ? -5.947 -3.382 -8.362 1.00 85.19 181 ILE A N 1
ATOM 1338 C CA . ILE A 1 181 ? -5.524 -2.089 -7.808 1.00 85.19 181 ILE A CA 1
ATOM 1339 C C . ILE A 1 181 ? -6.682 -1.088 -7.793 1.00 85.19 181 ILE A C 1
ATOM 1341 O O . ILE A 1 181 ? -6.870 -0.386 -6.799 1.00 85.19 181 ILE A O 1
ATOM 1345 N N . ASN A 1 182 ? -7.491 -1.044 -8.853 1.00 84.25 182 ASN A N 1
ATOM 1346 C CA . ASN A 1 182 ? -8.676 -0.191 -8.894 1.00 84.25 182 ASN A CA 1
ATOM 1347 C C . ASN A 1 182 ? -9.701 -0.591 -7.818 1.00 84.25 182 ASN A C 1
ATOM 1349 O O . ASN A 1 182 ? -10.157 0.260 -7.055 1.00 84.25 182 ASN A O 1
ATOM 1353 N N . PHE A 1 183 ? -9.987 -1.888 -7.678 1.00 86.62 183 PHE A N 1
ATOM 1354 C CA . PHE A 1 183 ? -10.836 -2.403 -6.605 1.00 86.62 183 PHE A CA 1
ATOM 1355 C C . PHE A 1 183 ? -10.333 -1.947 -5.225 1.00 86.62 183 PHE A C 1
ATOM 1357 O O . PHE A 1 183 ? -11.077 -1.321 -4.470 1.00 86.62 183 PHE A O 1
ATOM 1364 N N . LEU A 1 184 ? -9.044 -2.133 -4.923 1.00 89.12 184 LEU A N 1
ATOM 1365 C CA . LEU A 1 184 ? -8.459 -1.662 -3.663 1.00 89.12 184 LEU A CA 1
ATOM 1366 C C . LEU A 1 184 ? -8.604 -0.144 -3.478 1.00 89.12 184 LEU A C 1
ATOM 1368 O O . LEU A 1 184 ? -8.975 0.304 -2.389 1.00 89.12 184 LEU A O 1
ATOM 1372 N N . ALA A 1 185 ? -8.364 0.641 -4.533 1.00 86.06 185 ALA A N 1
ATOM 1373 C CA . ALA A 1 185 ? -8.498 2.096 -4.515 1.00 86.06 185 ALA A CA 1
ATOM 1374 C C . ALA A 1 185 ? -9.917 2.563 -4.184 1.00 86.06 185 ALA A C 1
ATOM 1376 O O . ALA A 1 185 ? -10.082 3.636 -3.621 1.00 86.06 185 ALA A O 1
ATOM 1377 N N . THR A 1 186 ? -10.940 1.796 -4.549 1.00 83.25 186 THR A N 1
ATOM 1378 C CA . THR A 1 186 ? -12.348 2.177 -4.346 1.00 83.25 186 THR A CA 1
ATOM 1379 C C . THR A 1 186 ? -12.908 1.696 -3.008 1.00 83.25 186 THR A C 1
ATOM 1381 O O . THR A 1 186 ? -13.810 2.326 -2.454 1.00 83.25 186 THR A O 1
ATOM 1384 N N . THR A 1 187 ? -12.361 0.606 -2.464 1.00 89.31 187 THR A N 1
ATOM 1385 C CA . THR A 1 187 ? -12.899 -0.093 -1.289 1.00 89.31 187 THR A CA 1
ATOM 1386 C C . THR A 1 187 ? -12.174 0.239 0.014 1.00 89.31 187 THR A C 1
ATOM 1388 O O . THR A 1 187 ? -12.812 0.424 1.054 1.00 89.31 187 THR A O 1
ATOM 1391 N N . ILE A 1 188 ? -10.841 0.314 -0.009 1.00 92.50 188 ILE A N 1
ATOM 1392 C CA . ILE A 1 188 ? -10.032 0.485 1.206 1.00 92.50 188 ILE A CA 1
ATOM 1393 C C . ILE A 1 188 ? -10.097 1.910 1.785 1.00 92.50 188 ILE A C 1
ATOM 1395 O O . ILE A 1 188 ? -10.139 2.022 3.013 1.00 92.50 188 ILE A O 1
ATOM 1399 N N . PRO A 1 189 ? -10.167 3.009 0.999 1.00 91.69 189 PRO A N 1
ATOM 1400 C CA . PRO A 1 189 ? -10.276 4.347 1.587 1.00 91.69 189 PRO A CA 1
ATOM 1401 C C . PRO A 1 189 ? -11.495 4.512 2.500 1.00 91.69 189 PRO A C 1
ATOM 1403 O O . PRO A 1 189 ? -11.387 5.121 3.562 1.00 91.69 189 PRO A O 1
ATOM 1406 N N . ALA A 1 190 ? -12.633 3.912 2.135 1.00 93.12 190 ALA A N 1
ATOM 1407 C CA . ALA A 1 190 ? -13.837 3.941 2.959 1.00 93.12 190 ALA A CA 1
ATOM 1408 C C . ALA A 1 190 ? -13.600 3.307 4.346 1.00 93.12 190 ALA A C 1
ATOM 1410 O O . ALA A 1 190 ? -14.056 3.856 5.345 1.00 93.12 190 ALA A O 1
ATOM 1411 N N . LEU A 1 191 ? -12.814 2.221 4.441 1.00 93.69 191 LEU A N 1
ATOM 1412 C CA . LEU A 1 191 ? -12.408 1.647 5.737 1.00 93.69 191 LEU A CA 1
ATOM 1413 C C . LEU A 1 191 ? -11.586 2.639 6.562 1.00 93.69 191 LEU A C 1
ATOM 1415 O O . LEU A 1 191 ? -11.797 2.765 7.765 1.00 93.69 191 LEU A O 1
ATOM 1419 N N . GLY A 1 192 ? -10.679 3.376 5.914 1.00 92.44 192 GLY A N 1
ATOM 1420 C CA . GLY A 1 192 ? -9.922 4.445 6.563 1.00 92.44 192 GLY A CA 1
ATOM 1421 C C . GLY A 1 192 ? -10.840 5.507 7.176 1.00 92.44 192 GLY A C 1
ATOM 1422 O O . GLY A 1 192 ? -10.641 5.893 8.326 1.00 92.44 192 GLY A O 1
ATOM 1423 N N . GLY A 1 193 ? -11.884 5.922 6.450 1.00 92.88 193 GLY A N 1
ATOM 1424 C CA . GLY A 1 193 ? -12.904 6.848 6.953 1.00 92.88 193 GLY A CA 1
ATOM 1425 C C . GLY A 1 193 ? -13.637 6.321 8.191 1.00 92.88 193 GLY A C 1
ATOM 1426 O O . GLY A 1 193 ? -13.740 7.035 9.190 1.00 92.88 193 GLY A O 1
ATOM 1427 N N . VAL A 1 194 ? -14.066 5.055 8.160 1.00 94.75 194 VAL A N 1
ATOM 1428 C CA . VAL A 1 194 ? -14.696 4.380 9.309 1.00 94.75 194 VAL A CA 1
ATOM 1429 C C . VAL A 1 194 ? -13.766 4.374 10.524 1.00 94.75 194 VAL A C 1
ATOM 1431 O O . VAL A 1 194 ? -14.171 4.804 11.600 1.00 94.75 194 VAL A O 1
ATOM 1434 N N . PHE A 1 195 ? -12.505 3.955 10.369 1.00 91.62 195 PHE A N 1
ATOM 1435 C CA . PHE A 1 195 ? -11.551 3.902 11.486 1.00 91.62 195 PHE A CA 1
ATOM 1436 C C . PHE A 1 195 ? -11.256 5.280 12.086 1.00 91.62 195 PHE A C 1
ATOM 1438 O O . PHE A 1 195 ? -11.151 5.415 13.307 1.00 91.62 195 PHE A O 1
ATOM 1445 N N . ILE A 1 196 ? -11.137 6.310 11.242 1.00 92.12 196 ILE A N 1
ATOM 1446 C CA . ILE A 1 196 ? -10.931 7.691 11.692 1.00 92.12 196 ILE A CA 1
ATOM 1447 C C . ILE A 1 196 ? -12.126 8.157 12.528 1.00 92.12 196 ILE A C 1
ATOM 1449 O O . ILE A 1 196 ? -11.933 8.700 13.616 1.00 92.12 196 ILE A O 1
ATOM 1453 N N . ALA A 1 197 ? -13.350 7.939 12.044 1.00 93.38 197 ALA A N 1
ATOM 1454 C CA . ALA A 1 197 ? -14.561 8.354 12.741 1.00 93.38 197 ALA A CA 1
ATOM 1455 C C . ALA A 1 197 ? -14.774 7.588 14.052 1.00 93.38 197 ALA A C 1
ATOM 1457 O O . ALA A 1 197 ? -15.021 8.216 15.083 1.00 93.38 197 ALA A O 1
ATOM 1458 N N . ASP A 1 198 ? -14.610 6.264 14.044 1.00 90.62 198 ASP A N 1
ATOM 1459 C CA . ASP A 1 198 ? -14.766 5.429 15.239 1.00 90.62 198 ASP A CA 1
ATOM 1460 C C . ASP A 1 198 ? -13.788 5.867 16.343 1.00 90.62 198 ASP A C 1
ATOM 1462 O O . ASP A 1 198 ? -14.183 6.112 17.488 1.00 90.62 198 ASP A O 1
ATOM 1466 N N . TYR A 1 199 ? -12.523 6.122 15.991 1.00 89.44 199 TYR A N 1
ATOM 1467 C CA . TYR A 1 199 ? -11.549 6.627 16.955 1.00 89.44 199 TYR A CA 1
ATOM 1468 C C . TYR A 1 199 ? -11.845 8.060 17.423 1.00 89.44 199 TYR A C 1
ATOM 1470 O O . TYR A 1 199 ? -11.838 8.323 18.624 1.00 89.44 199 TYR A O 1
ATOM 1478 N N . LEU A 1 200 ? -12.093 9.010 16.515 1.00 90.62 200 LEU A N 1
ATOM 1479 C CA . LEU A 1 200 ? -12.236 10.426 16.883 1.00 90.62 200 LEU A CA 1
ATOM 1480 C C . LEU A 1 200 ? -13.545 10.742 17.614 1.00 90.62 200 LEU A C 1
ATOM 1482 O O . LEU A 1 200 ? -13.573 11.682 18.413 1.00 90.62 200 LEU A O 1
ATOM 1486 N N . VAL A 1 201 ? -14.612 9.986 17.350 1.00 88.19 201 VAL A N 1
ATOM 1487 C CA . VAL A 1 201 ? -15.949 10.238 17.905 1.00 88.19 201 VAL A CA 1
ATOM 1488 C C . VAL A 1 201 ? -16.225 9.348 19.110 1.00 88.19 201 VAL A C 1
ATOM 1490 O O . VAL A 1 201 ? -16.645 9.850 20.152 1.00 88.19 201 VAL A O 1
ATOM 1493 N N . LYS A 1 202 ? -15.984 8.038 18.994 1.00 83.56 202 LYS A N 1
ATOM 1494 C CA . LYS A 1 202 ? -16.382 7.059 20.014 1.00 83.56 202 LYS A CA 1
ATOM 1495 C C . LYS A 1 202 ? -15.272 6.781 21.021 1.00 83.56 202 LYS A C 1
ATOM 1497 O O . LYS A 1 202 ? -15.513 6.824 22.225 1.00 83.56 202 LYS A O 1
ATOM 1502 N N . TYR A 1 203 ? -14.052 6.558 20.539 1.00 84.19 203 TYR A N 1
ATOM 1503 C CA . TYR A 1 203 ? -12.926 6.092 21.358 1.00 84.19 203 TYR A CA 1
ATOM 1504 C C . TYR A 1 203 ? -11.815 7.134 21.534 1.00 84.19 203 TYR A C 1
ATOM 1506 O O . TYR A 1 203 ? -10.660 6.791 21.784 1.00 84.19 203 TYR A O 1
ATOM 1514 N N . ARG A 1 204 ? -12.152 8.431 21.481 1.00 82.31 204 ARG A N 1
ATOM 1515 C CA . ARG A 1 204 ? -11.173 9.537 21.553 1.00 82.31 204 ARG A CA 1
ATOM 1516 C C . ARG A 1 204 ? -10.320 9.516 22.825 1.00 82.31 204 ARG A C 1
ATOM 1518 O O . ARG A 1 204 ? -9.212 10.046 22.838 1.00 82.31 204 ARG A O 1
ATOM 1525 N N . LYS A 1 205 ? -10.852 8.928 23.901 1.00 79.19 205 LYS A N 1
ATOM 1526 C CA . LYS A 1 205 ? -10.185 8.776 25.204 1.00 79.19 205 LYS A CA 1
ATOM 1527 C C . LYS A 1 205 ? -9.404 7.459 25.345 1.00 79.19 205 LYS A C 1
ATOM 1529 O O . LYS A 1 205 ? -8.837 7.217 26.403 1.00 79.19 205 LYS A O 1
ATOM 1534 N N . GLY A 1 206 ? -9.346 6.646 24.292 1.00 80.56 206 GLY A N 1
ATOM 1535 C CA . GLY A 1 206 ? -8.753 5.313 24.283 1.00 80.56 206 GLY A CA 1
ATOM 1536 C C . GLY A 1 206 ? -9.799 4.224 24.047 1.00 80.56 206 GLY A C 1
ATOM 1537 O O . GLY A 1 206 ? -10.969 4.382 24.401 1.00 80.56 206 GLY A O 1
ATOM 1538 N N . TYR A 1 207 ? -9.363 3.121 23.438 1.00 82.75 207 TYR A N 1
ATOM 1539 C CA . TYR A 1 207 ? -10.183 1.919 23.319 1.00 82.75 207 TYR A CA 1
ATOM 1540 C C . TYR A 1 207 ? -10.253 1.191 24.671 1.00 82.75 207 TYR A C 1
ATOM 1542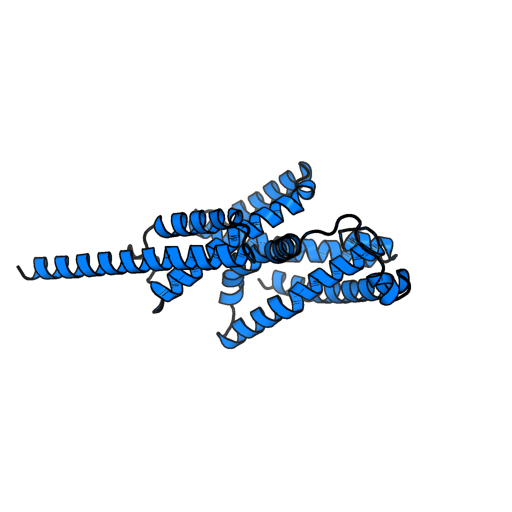 O O . TYR A 1 207 ? -9.233 1.111 25.362 1.00 82.75 207 TYR A O 1
ATOM 1550 N N . PRO A 1 208 ? -11.427 0.655 25.049 1.00 81.19 208 PRO A N 1
ATOM 1551 C CA . PRO A 1 208 ? -11.554 -0.216 26.211 1.00 81.19 208 PRO A CA 1
ATOM 1552 C C . PRO A 1 208 ? -10.839 -1.557 25.986 1.00 81.19 208 PRO A C 1
ATOM 1554 O O . PRO A 1 208 ? -10.440 -1.889 24.867 1.00 81.19 208 PRO A O 1
ATOM 1557 N N . SER A 1 209 ? -10.662 -2.327 27.065 1.00 77.94 209 SER A N 1
ATOM 1558 C CA . SER A 1 209 ? -10.026 -3.647 26.988 1.00 77.94 209 SER A CA 1
ATOM 1559 C C . SER A 1 209 ? -10.798 -4.580 26.053 1.00 77.94 209 SER A C 1
ATOM 1561 O O . SER A 1 209 ? -12.026 -4.647 26.098 1.00 77.94 209 SER A O 1
ATOM 1563 N N . LEU A 1 210 ? -10.059 -5.348 25.249 1.00 73.62 210 LEU A N 1
ATOM 1564 C CA . LEU A 1 210 ? -10.608 -6.392 24.378 1.00 73.62 210 LEU A CA 1
ATOM 1565 C C . LEU A 1 210 ? -11.169 -7.588 25.167 1.00 73.62 210 LEU A C 1
ATOM 1567 O O . LEU A 1 210 ? -11.909 -8.390 24.610 1.00 73.62 210 LEU A O 1
ATOM 1571 N N . GLU A 1 211 ? -10.809 -7.721 26.445 1.00 68.75 211 GLU A N 1
ATOM 1572 C CA . GLU A 1 211 ? -11.248 -8.818 27.319 1.00 68.75 211 GLU A CA 1
ATOM 1573 C C . GLU A 1 211 ? -12.638 -8.569 27.937 1.00 68.75 211 GLU A C 1
ATOM 1575 O O . GLU A 1 211 ? -13.190 -9.450 28.593 1.00 68.75 211 GLU A O 1
ATOM 1580 N N . GLY A 1 212 ? -13.227 -7.386 27.715 1.00 64.12 212 GLY A N 1
ATOM 1581 C CA . GLY A 1 212 ? -14.578 -7.040 28.156 1.00 64.12 212 GLY A CA 1
ATOM 1582 C C . GLY A 1 212 ? -15.606 -7.050 27.019 1.00 64.12 212 GLY A C 1
ATOM 1583 O O . GLY A 1 212 ? -15.292 -6.754 25.870 1.00 64.12 212 GLY A O 1
ATOM 1584 N N . ASN A 1 213 ? -16.881 -7.275 27.353 1.00 66.06 213 ASN A N 1
ATOM 1585 C CA . ASN A 1 213 ? -18.016 -7.157 26.417 1.00 66.06 213 ASN A CA 1
ATOM 1586 C C . ASN A 1 213 ? -18.382 -5.692 26.073 1.00 66.06 213 ASN A C 1
ATOM 1588 O O . ASN A 1 213 ? -19.509 -5.398 25.676 1.00 66.06 213 ASN A O 1
ATOM 1592 N N . GLU A 1 214 ? -17.453 -4.749 26.256 1.00 70.19 214 GLU A N 1
ATOM 1593 C CA . GLU A 1 214 ? -17.668 -3.323 25.979 1.00 70.19 214 GLU A CA 1
ATOM 1594 C C . GLU A 1 214 ? -17.537 -2.989 24.486 1.00 70.19 214 GLU A C 1
ATOM 1596 O O . GLU A 1 214 ? -18.083 -1.985 24.018 1.00 70.19 214 GLU A O 1
ATOM 1601 N N . ILE A 1 215 ? -16.839 -3.839 23.727 1.00 77.25 215 ILE A N 1
ATOM 1602 C CA . ILE A 1 215 ? -16.719 -3.730 22.273 1.00 77.25 215 ILE A CA 1
ATOM 1603 C C . ILE A 1 215 ? -17.653 -4.768 21.642 1.00 77.25 215 ILE A C 1
ATOM 1605 O O . ILE A 1 215 ? -17.504 -5.963 21.903 1.00 77.25 215 ILE A O 1
ATOM 1609 N N . PRO A 1 216 ? -18.633 -4.350 20.820 1.00 79.12 216 PRO A N 1
ATOM 1610 C CA . PRO A 1 216 ? -19.518 -5.292 20.152 1.00 79.12 216 PRO A CA 1
ATOM 1611 C C . PRO A 1 216 ? -18.723 -6.169 19.181 1.00 79.12 216 PRO A C 1
ATOM 1613 O O . PRO A 1 216 ? -17.876 -5.668 18.444 1.00 79.12 216 PRO A O 1
ATOM 1616 N N . ALA A 1 217 ? -19.050 -7.464 19.127 1.00 80.38 217 ALA A N 1
ATOM 1617 C CA . ALA A 1 217 ? -18.403 -8.408 18.212 1.00 80.38 217 ALA A CA 1
ATOM 1618 C C . ALA A 1 217 ? -18.557 -8.004 16.732 1.00 80.38 217 ALA A C 1
ATOM 1620 O O . ALA A 1 217 ? -17.674 -8.270 15.921 1.00 80.38 217 ALA A O 1
ATOM 1621 N N . VAL A 1 218 ? -19.670 -7.346 16.385 1.00 84.12 218 VAL A N 1
ATOM 1622 C CA . VAL A 1 218 ? -19.939 -6.817 15.044 1.00 84.12 218 VAL A CA 1
ATOM 1623 C C . VAL A 1 218 ? -20.530 -5.414 15.160 1.00 84.12 218 VAL A C 1
ATOM 1625 O O . VAL A 1 218 ? -21.558 -5.219 15.811 1.00 84.12 218 VAL A O 1
ATOM 1628 N N . ASN A 1 219 ? -19.907 -4.437 14.497 1.00 87.50 219 ASN A N 1
ATOM 1629 C CA . ASN A 1 219 ? -20.466 -3.098 14.321 1.00 87.50 219 ASN A CA 1
ATOM 1630 C C . ASN A 1 219 ? -21.117 -2.988 12.933 1.00 87.50 219 ASN A C 1
ATOM 1632 O O . ASN A 1 219 ? -20.466 -2.636 11.954 1.00 87.50 219 ASN A O 1
ATOM 1636 N N . TRP A 1 220 ? -22.415 -3.286 12.845 1.00 89.31 220 TRP A N 1
ATOM 1637 C CA . TRP A 1 220 ? -23.168 -3.162 11.590 1.00 89.31 220 TRP A CA 1
ATOM 1638 C C . TRP A 1 220 ? -23.223 -1.724 11.056 1.00 89.31 220 TRP A C 1
ATOM 1640 O O . TRP A 1 220 ? -23.269 -1.542 9.843 1.00 89.31 220 TRP A O 1
ATOM 1650 N N . GLY A 1 221 ? -23.165 -0.713 11.934 1.00 90.12 221 GLY A N 1
ATOM 1651 C CA . GLY A 1 221 ? -23.085 0.696 11.531 1.00 90.12 221 GLY A CA 1
ATOM 1652 C C . GLY A 1 221 ? -21.842 0.967 10.684 1.00 90.12 221 GLY A C 1
ATOM 1653 O O . GLY A 1 221 ? -21.960 1.518 9.593 1.00 90.12 221 GLY A O 1
ATOM 1654 N N . ALA A 1 222 ? -20.697 0.433 11.113 1.00 91.25 222 ALA A N 1
ATOM 1655 C CA . ALA A 1 222 ? -19.434 0.533 10.387 1.00 91.25 222 ALA A CA 1
ATOM 1656 C C . ALA A 1 222 ? -19.479 -0.160 9.018 1.00 91.25 222 ALA A C 1
ATOM 1658 O O . ALA A 1 222 ? -18.972 0.383 8.037 1.00 91.25 222 ALA A O 1
ATOM 1659 N N . PHE A 1 223 ? -20.125 -1.327 8.912 1.00 93.19 223 PHE A N 1
ATOM 1660 C CA . PHE A 1 223 ? -20.309 -2.002 7.620 1.00 93.19 223 PHE A CA 1
ATOM 1661 C C . PHE A 1 223 ? -21.214 -1.210 6.669 1.00 93.19 223 PHE A C 1
ATOM 1663 O O . PHE A 1 223 ? -20.920 -1.125 5.477 1.00 93.19 223 PHE A O 1
ATOM 1670 N N . ILE A 1 224 ? -22.285 -0.597 7.184 1.00 94.12 224 ILE A N 1
ATOM 1671 C CA . ILE A 1 224 ? -23.170 0.273 6.396 1.00 94.12 224 ILE A CA 1
ATOM 1672 C C . ILE A 1 224 ? -22.414 1.528 5.947 1.00 94.12 224 ILE A C 1
ATOM 1674 O O . ILE A 1 224 ? -22.466 1.881 4.771 1.00 94.12 224 ILE A O 1
ATOM 1678 N N . ALA A 1 225 ? -21.680 2.176 6.853 1.00 94.69 225 ALA A N 1
ATOM 1679 C CA . ALA A 1 225 ? -20.854 3.340 6.550 1.00 94.69 225 ALA A CA 1
ATOM 1680 C C . ALA A 1 225 ? -19.811 3.030 5.468 1.00 94.69 225 ALA A C 1
ATOM 1682 O O . ALA A 1 225 ? -19.645 3.799 4.523 1.00 94.69 225 ALA A O 1
ATOM 1683 N N . TRP A 1 226 ? -19.162 1.870 5.565 1.00 95.12 226 TRP A N 1
ATOM 1684 C CA . TRP A 1 226 ? -18.220 1.383 4.566 1.00 95.12 226 TRP A CA 1
ATOM 1685 C C . TRP A 1 226 ? -18.885 1.157 3.202 1.00 95.12 226 TRP A C 1
ATOM 1687 O O . TRP A 1 226 ? -18.412 1.695 2.202 1.00 95.12 226 TRP A O 1
ATOM 1697 N N . GLY A 1 227 ? -20.006 0.430 3.153 1.00 94.06 227 GLY A N 1
ATOM 1698 C CA . GLY A 1 227 ? -20.736 0.162 1.910 1.00 94.06 227 GLY A CA 1
ATOM 1699 C C . GLY A 1 227 ? -21.261 1.433 1.234 1.00 94.06 227 GLY A C 1
ATOM 1700 O O . GLY A 1 227 ? -21.116 1.597 0.024 1.00 94.06 227 GLY A O 1
ATOM 1701 N N . LEU A 1 228 ? -21.805 2.372 2.012 1.00 93.12 228 LEU A N 1
ATOM 1702 C CA . LEU A 1 228 ? -22.264 3.666 1.501 1.00 93.12 228 LEU A CA 1
ATOM 1703 C C . LEU A 1 228 ? -21.100 4.558 1.059 1.00 93.12 228 LEU A C 1
ATOM 1705 O O . LEU A 1 228 ? -21.221 5.249 0.052 1.00 93.12 228 LEU A O 1
ATOM 1709 N N . GLY A 1 229 ? -19.954 4.492 1.742 1.00 92.38 229 GLY A N 1
ATOM 1710 C CA . GLY A 1 229 ? -18.713 5.107 1.279 1.00 92.38 229 GLY A CA 1
ATOM 1711 C C . GLY A 1 229 ? -18.309 4.588 -0.101 1.00 92.38 229 GLY A C 1
ATOM 1712 O O . GLY A 1 229 ? -18.057 5.384 -1.000 1.00 92.38 229 GLY A O 1
ATOM 1713 N N . ILE A 1 230 ? -18.339 3.269 -0.316 1.00 92.00 230 ILE A N 1
ATOM 1714 C CA . ILE A 1 230 ? -18.059 2.661 -1.628 1.00 92.00 230 ILE A CA 1
ATOM 1715 C C . ILE A 1 230 ? -19.087 3.097 -2.680 1.00 92.00 230 ILE A C 1
ATOM 1717 O O . ILE A 1 230 ? -18.721 3.346 -3.826 1.00 92.00 230 ILE A O 1
ATOM 1721 N N . ALA A 1 231 ? -20.363 3.243 -2.326 1.00 90.94 231 ALA A N 1
ATOM 1722 C CA . ALA A 1 231 ? -21.381 3.688 -3.280 1.00 90.94 231 ALA A CA 1
ATOM 1723 C C . ALA A 1 231 ? -21.094 5.093 -3.851 1.00 90.94 231 ALA A C 1
ATOM 1725 O O . ALA A 1 231 ? -21.524 5.410 -4.960 1.00 90.94 231 ALA A O 1
ATOM 1726 N N . THR A 1 232 ? -20.306 5.924 -3.159 1.00 88.88 232 THR A N 1
ATOM 1727 C CA . THR A 1 232 ? -19.914 7.246 -3.678 1.00 88.88 232 THR A CA 1
ATOM 1728 C C . THR A 1 232 ? -18.999 7.186 -4.897 1.00 88.88 232 THR A C 1
ATOM 1730 O O . THR A 1 232 ? -18.903 8.176 -5.625 1.00 88.88 232 THR A O 1
ATOM 1733 N N . ASN A 1 233 ? -18.393 6.026 -5.188 1.00 83.62 233 ASN A N 1
ATOM 1734 C CA . ASN A 1 233 ? -17.618 5.824 -6.412 1.00 83.62 233 ASN A CA 1
ATOM 1735 C C . ASN A 1 233 ? -18.448 6.092 -7.685 1.00 83.62 233 ASN A C 1
ATOM 1737 O O . ASN A 1 233 ? -17.876 6.458 -8.710 1.00 83.62 233 ASN A O 1
ATOM 1741 N N . TYR A 1 234 ? -19.781 5.990 -7.618 1.00 82.38 234 TYR A N 1
ATOM 1742 C CA . TYR A 1 234 ? -20.689 6.207 -8.752 1.00 82.38 234 TYR A CA 1
ATOM 1743 C C . TYR A 1 234 ? -21.170 7.658 -8.924 1.00 82.38 234 TYR A C 1
ATOM 1745 O O . TYR A 1 234 ? -21.862 7.959 -9.891 1.00 82.38 234 TYR A O 1
ATOM 1753 N N . VAL A 1 235 ? -20.818 8.573 -8.014 1.00 80.69 235 VAL A N 1
ATOM 1754 C CA . VAL A 1 235 ? -21.349 9.954 -8.001 1.00 80.69 235 VAL A CA 1
ATOM 1755 C C . VAL A 1 235 ? -20.634 10.867 -9.015 1.00 80.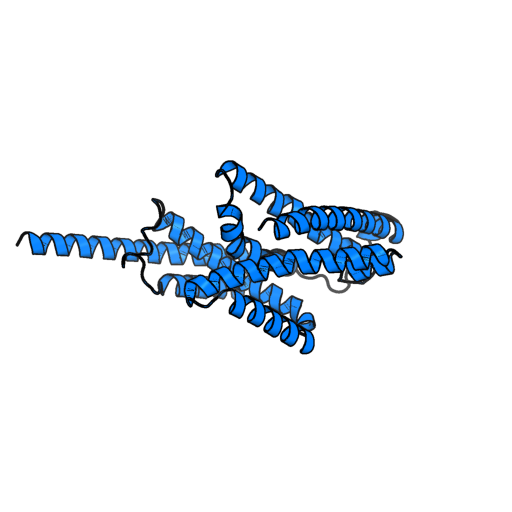69 235 VAL A C 1
ATOM 1757 O O . VAL A 1 235 ? -21.120 11.951 -9.319 1.00 80.69 235 VAL A O 1
ATOM 1760 N N . GLY A 1 236 ? -19.491 10.443 -9.571 1.00 72.25 236 GLY A N 1
ATOM 1761 C CA . GLY A 1 236 ? -18.782 11.140 -10.659 1.00 72.25 236 GLY A CA 1
ATOM 1762 C C . GLY A 1 236 ? -18.226 12.534 -10.321 1.00 72.25 236 GLY A C 1
ATOM 1763 O O . GLY A 1 236 ? -17.658 13.190 -11.189 1.00 72.25 236 GLY A O 1
ATOM 1764 N N . PHE A 1 237 ? -18.369 12.995 -9.076 1.00 79.44 237 PHE A N 1
ATOM 1765 C CA . PHE A 1 237 ? -17.984 14.334 -8.635 1.00 79.44 237 PHE A CA 1
ATOM 1766 C C . PHE A 1 237 ? -16.651 14.327 -7.877 1.00 79.44 237 PHE A C 1
ATOM 1768 O O . PHE A 1 237 ? -16.491 13.583 -6.915 1.00 79.44 237 PHE A O 1
ATOM 1775 N N . GLY A 1 238 ? -15.713 15.200 -8.250 1.00 82.56 238 GLY A N 1
ATOM 1776 C CA . GLY A 1 238 ? -14.444 15.373 -7.533 1.00 82.56 238 GLY A CA 1
ATOM 1777 C C . GLY A 1 238 ? -13.528 14.142 -7.560 1.00 82.56 238 GLY A C 1
ATOM 1778 O O . GLY A 1 238 ? -13.561 13.343 -8.498 1.00 82.56 238 GLY A O 1
ATOM 1779 N N . ILE A 1 239 ? -12.680 14.013 -6.530 1.00 85.25 239 ILE A N 1
ATOM 1780 C CA . ILE A 1 239 ? -11.804 12.849 -6.348 1.00 85.25 239 ILE A CA 1
ATOM 1781 C C . ILE A 1 239 ? -12.589 11.772 -5.611 1.00 85.25 239 ILE A C 1
ATOM 1783 O O . ILE A 1 239 ? -12.847 11.870 -4.410 1.00 85.25 239 ILE A O 1
ATOM 1787 N N . THR A 1 240 ? -12.913 10.713 -6.337 1.00 85.06 240 THR A N 1
ATOM 1788 C CA . THR A 1 240 ? -13.686 9.568 -5.868 1.00 85.06 240 THR A CA 1
ATOM 1789 C C . THR A 1 240 ? -13.249 9.048 -4.490 1.00 85.06 240 THR A C 1
ATOM 1791 O O . THR A 1 240 ? -14.071 8.899 -3.590 1.00 85.06 240 THR A O 1
ATOM 1794 N N . GLN A 1 241 ? -11.948 8.849 -4.270 1.00 87.44 241 GLN A N 1
ATOM 1795 C CA . GLN A 1 241 ? -11.416 8.301 -3.017 1.00 87.44 241 GLN A CA 1
ATOM 1796 C C . GLN A 1 241 ? -11.618 9.232 -1.818 1.00 87.44 241 GLN A C 1
ATOM 1798 O O . GLN A 1 241 ? -11.793 8.759 -0.695 1.00 87.44 241 GLN A O 1
ATOM 1803 N N . VAL A 1 242 ? -11.611 10.548 -2.046 1.00 88.81 242 VAL A N 1
ATOM 1804 C CA . VAL A 1 242 ? -11.872 11.544 -0.999 1.00 88.81 242 VAL A CA 1
ATOM 1805 C C . VAL A 1 242 ? -13.332 11.462 -0.564 1.00 88.81 242 VAL A C 1
ATOM 1807 O O . VAL A 1 242 ? -13.606 11.423 0.635 1.00 88.81 242 VAL A O 1
ATOM 1810 N N . ASN A 1 243 ? -14.259 11.340 -1.518 1.00 90.06 243 ASN A N 1
ATOM 1811 C CA . ASN A 1 243 ? -15.679 11.154 -1.215 1.00 90.06 243 ASN A CA 1
ATOM 1812 C C . ASN A 1 243 ? -15.912 9.877 -0.402 1.00 90.06 243 ASN A C 1
ATOM 1814 O O . ASN A 1 243 ? -16.616 9.928 0.607 1.00 90.06 243 ASN A O 1
ATOM 1818 N N . CYS A 1 244 ? -15.263 8.769 -0.782 1.00 90.81 244 CYS A N 1
ATOM 1819 C CA . CYS A 1 244 ? -15.350 7.502 -0.057 1.00 90.81 244 CYS A CA 1
ATOM 1820 C C . CYS A 1 244 ? -14.972 7.661 1.421 1.00 90.81 244 CYS A C 1
ATOM 1822 O O . CYS A 1 244 ? -15.684 7.167 2.294 1.00 90.81 244 CYS A O 1
ATOM 1824 N N . ILE A 1 245 ? -13.870 8.365 1.707 1.00 93.25 245 ILE A N 1
ATOM 1825 C CA . ILE A 1 245 ? -13.405 8.612 3.080 1.00 93.25 245 ILE A CA 1
ATOM 1826 C C . ILE A 1 245 ? -14.398 9.497 3.832 1.00 93.25 245 ILE A C 1
ATOM 1828 O O . ILE A 1 245 ? -14.799 9.151 4.941 1.00 93.25 245 ILE A O 1
ATOM 1832 N N . ILE A 1 246 ? -14.788 10.634 3.247 1.00 93.75 246 ILE A N 1
ATOM 1833 C CA . ILE A 1 246 ? -15.631 11.632 3.919 1.00 93.75 246 ILE A CA 1
ATOM 1834 C C . ILE A 1 246 ? -17.005 11.049 4.242 1.00 93.75 246 ILE A C 1
ATOM 1836 O O . ILE A 1 246 ? -17.476 11.189 5.368 1.00 93.75 246 ILE A O 1
ATOM 1840 N N . VAL A 1 247 ? -17.638 10.375 3.282 1.00 94.06 247 VAL A N 1
ATOM 1841 C CA . VAL A 1 247 ? -18.979 9.809 3.467 1.00 94.06 247 VAL A CA 1
ATOM 1842 C C . VAL A 1 247 ? -18.953 8.657 4.464 1.00 94.06 247 VAL A C 1
ATOM 1844 O O . VAL A 1 247 ? -19.776 8.642 5.378 1.00 94.06 247 VAL A O 1
ATOM 1847 N N . ALA A 1 248 ? -17.979 7.747 4.369 1.00 95.44 248 ALA A N 1
ATOM 1848 C CA . ALA A 1 248 ? -17.836 6.677 5.354 1.00 95.44 248 ALA A CA 1
ATOM 1849 C C . ALA A 1 248 ? -17.580 7.231 6.766 1.00 95.44 248 ALA A C 1
ATOM 1851 O O . ALA A 1 248 ? -18.210 6.792 7.727 1.00 95.44 248 ALA A O 1
ATOM 1852 N N . ALA A 1 249 ? -16.715 8.242 6.896 1.00 95.38 249 ALA A N 1
ATOM 1853 C CA . ALA A 1 249 ? -16.436 8.882 8.177 1.00 95.38 249 ALA A CA 1
ATOM 1854 C C . ALA A 1 249 ? -17.667 9.603 8.749 1.00 95.38 249 ALA A C 1
ATOM 1856 O O . ALA A 1 249 ? -17.954 9.484 9.938 1.00 95.38 249 ALA A O 1
ATOM 1857 N N . ALA A 1 250 ? -18.418 10.333 7.921 1.00 94.94 250 ALA A N 1
ATOM 1858 C CA . ALA A 1 250 ? -19.615 11.047 8.354 1.00 94.94 250 ALA A CA 1
ATOM 1859 C C . ALA A 1 250 ? -20.710 10.082 8.832 1.00 94.94 250 ALA A C 1
ATOM 1861 O O . ALA A 1 250 ? -21.301 10.292 9.892 1.00 94.94 250 ALA A O 1
ATOM 1862 N N . ILE A 1 251 ? -20.958 9.005 8.083 1.00 94.75 251 ILE A N 1
ATOM 1863 C CA . ILE A 1 251 ? -21.978 8.011 8.432 1.00 94.75 251 ILE A CA 1
ATOM 1864 C C . ILE A 1 251 ? -21.579 7.257 9.705 1.00 94.75 251 ILE A C 1
ATOM 1866 O O . ILE A 1 251 ? -22.406 7.115 10.608 1.00 94.75 251 ILE A O 1
ATOM 1870 N N . GLU A 1 252 ? -20.316 6.838 9.831 1.00 94.69 252 GLU A N 1
ATOM 1871 C CA . GLU A 1 252 ? -19.858 6.176 11.056 1.00 94.69 252 GLU A CA 1
ATOM 1872 C C . GLU A 1 252 ? -19.883 7.126 12.255 1.00 94.69 252 GLU A C 1
ATOM 1874 O O . GLU A 1 252 ? -20.285 6.723 13.341 1.00 94.69 252 GLU A O 1
ATOM 1879 N N . ALA A 1 253 ? -19.558 8.409 12.077 1.00 92.75 253 ALA A N 1
ATOM 1880 C CA . ALA A 1 253 ? -19.687 9.402 13.140 1.00 92.75 253 ALA A CA 1
ATOM 1881 C C . ALA A 1 253 ? -21.137 9.518 13.642 1.00 92.75 253 ALA A C 1
ATOM 1883 O O . ALA A 1 253 ? -21.372 9.581 14.852 1.00 92.75 253 ALA A O 1
ATOM 1884 N N . VAL A 1 254 ? -22.122 9.495 12.737 1.00 93.19 254 VAL A N 1
ATOM 1885 C CA . VAL A 1 254 ? -23.547 9.498 13.103 1.00 93.19 254 VAL A CA 1
ATOM 1886 C C . VAL A 1 254 ? -23.908 8.234 13.888 1.00 93.19 254 VAL A C 1
ATOM 1888 O O . VAL A 1 254 ? -24.494 8.337 14.971 1.00 93.19 254 VAL A O 1
ATOM 1891 N N . PHE A 1 255 ? -23.523 7.049 13.406 1.00 90.56 255 PHE A N 1
ATOM 1892 C CA . PHE A 1 255 ? -23.768 5.794 14.124 1.00 90.56 255 PHE A CA 1
ATOM 1893 C C . PHE A 1 255 ? -23.078 5.757 15.490 1.00 90.56 255 PHE A C 1
ATOM 1895 O O . PHE A 1 255 ? -23.694 5.348 16.481 1.00 90.56 255 PHE A O 1
ATOM 1902 N N . ALA A 1 256 ? -21.845 6.251 15.579 1.00 86.81 256 ALA A N 1
ATOM 1903 C CA . ALA A 1 256 ? -21.089 6.361 16.815 1.00 86.81 256 ALA A CA 1
ATOM 1904 C C . ALA A 1 256 ? -21.825 7.236 17.841 1.00 86.81 256 ALA A C 1
ATOM 1906 O O . ALA A 1 256 ? -22.043 6.790 18.970 1.00 86.81 256 ALA A O 1
ATOM 1907 N N . VAL A 1 257 ? -22.302 8.423 17.450 1.00 87.75 257 VAL A N 1
ATOM 1908 C CA . VAL A 1 257 ? -23.080 9.314 18.333 1.00 87.75 257 VAL A CA 1
ATOM 1909 C C . VAL A 1 257 ? -24.384 8.657 18.790 1.00 87.75 257 VAL A C 1
ATOM 1911 O O . VAL A 1 257 ? -24.726 8.723 19.974 1.00 87.75 257 VAL A O 1
ATOM 1914 N N . ILE A 1 258 ? -25.112 7.996 17.885 1.00 87.06 258 ILE A N 1
ATOM 1915 C CA . ILE A 1 258 ? -26.362 7.296 18.222 1.00 87.06 258 ILE A CA 1
ATOM 1916 C C . ILE A 1 258 ? -26.092 6.157 19.214 1.00 87.06 258 ILE A C 1
ATOM 1918 O O . ILE A 1 258 ? -26.824 6.001 20.196 1.00 87.06 258 ILE A O 1
ATOM 1922 N N . SER A 1 259 ? -25.033 5.378 18.991 1.00 83.19 259 SER A N 1
ATOM 1923 C CA . SER A 1 259 ? -24.654 4.268 19.869 1.00 83.19 259 SER A CA 1
ATOM 1924 C C . SER A 1 259 ? -24.259 4.751 21.268 1.00 83.19 259 SER A C 1
ATOM 1926 O O . SER A 1 259 ? -24.715 4.182 22.260 1.00 83.19 259 SER A O 1
ATOM 1928 N N . ALA A 1 260 ? -23.505 5.852 21.358 1.00 78.75 260 ALA A N 1
ATOM 1929 C CA . ALA A 1 260 ? -23.102 6.461 22.621 1.00 78.75 260 ALA A CA 1
ATOM 1930 C C . ALA A 1 260 ? -24.310 6.987 23.409 1.00 78.75 260 ALA A C 1
ATOM 1932 O O . ALA A 1 260 ? -24.419 6.740 24.611 1.00 78.75 260 ALA A O 1
ATOM 1933 N N . LYS A 1 261 ? -25.266 7.643 22.732 1.00 79.75 261 LYS A N 1
ATOM 1934 C CA . LYS A 1 261 ? -26.526 8.076 23.357 1.00 79.75 261 LYS A CA 1
ATOM 1935 C C . LYS A 1 261 ? -27.305 6.889 23.923 1.00 79.75 261 LYS A C 1
ATOM 1937 O O . LYS A 1 261 ? -27.670 6.919 25.093 1.00 79.75 261 LYS A O 1
ATOM 1942 N N . ARG A 1 262 ? -27.490 5.816 23.142 1.00 78.31 262 ARG A N 1
ATOM 1943 C CA . ARG A 1 262 ? -28.189 4.599 23.601 1.00 78.31 262 ARG A CA 1
ATOM 1944 C C . ARG A 1 262 ? -27.502 3.940 24.800 1.00 78.31 262 ARG A C 1
ATOM 1946 O O . ARG A 1 262 ? -28.189 3.475 25.706 1.00 78.31 262 ARG A O 1
ATOM 1953 N N . ALA A 1 263 ? -26.170 3.900 24.819 1.00 75.06 263 ALA A N 1
ATOM 1954 C CA . ALA A 1 263 ? -25.409 3.347 25.937 1.00 75.06 263 ALA A CA 1
ATOM 1955 C C . ALA A 1 263 ? -25.592 4.173 27.223 1.00 75.06 263 ALA A C 1
ATOM 1957 O O . ALA A 1 263 ? -25.816 3.602 28.290 1.00 75.06 263 ALA A O 1
ATOM 1958 N N . ASN A 1 264 ? -25.570 5.505 27.116 1.00 74.06 264 ASN A N 1
ATOM 1959 C CA . ASN A 1 264 ? -25.807 6.397 28.252 1.00 74.06 264 ASN A CA 1
ATOM 1960 C C . ASN A 1 264 ? -27.242 6.288 28.785 1.00 74.06 264 ASN A C 1
ATOM 1962 O O . ASN A 1 264 ? -27.425 6.221 29.996 1.00 74.06 264 ASN A O 1
ATOM 1966 N N . THR A 1 265 ? -28.250 6.191 27.909 1.00 71.44 265 THR A N 1
ATOM 1967 C CA . THR A 1 265 ? -29.649 5.989 28.326 1.00 71.44 265 THR A CA 1
ATOM 1968 C C . THR A 1 265 ? -29.837 4.663 29.064 1.00 71.44 265 THR A C 1
ATOM 1970 O O . THR A 1 265 ? -30.494 4.629 30.098 1.00 71.44 265 THR A O 1
ATOM 1973 N N . LYS A 1 266 ? -29.219 3.571 28.587 1.00 70.81 266 LYS A N 1
ATOM 1974 C CA . LYS A 1 266 ? -29.260 2.276 29.289 1.00 70.81 266 LYS A CA 1
ATOM 1975 C C . LYS A 1 266 ? -28.586 2.330 30.660 1.00 70.81 266 LYS A C 1
ATOM 1977 O O . LYS A 1 266 ? -29.106 1.741 31.599 1.00 70.81 266 LYS A O 1
ATOM 1982 N N . LYS A 1 267 ? -27.453 3.032 30.783 1.00 70.69 267 LYS A N 1
ATOM 1983 C CA . LYS A 1 267 ? -26.788 3.233 32.081 1.00 70.69 267 LYS A CA 1
ATOM 1984 C C . LYS A 1 267 ? -27.662 4.037 33.046 1.00 70.69 267 LYS A C 1
ATOM 1986 O O . LYS A 1 267 ? -27.779 3.632 34.193 1.00 70.69 267 LYS A O 1
ATOM 1991 N N . ALA A 1 268 ? -28.296 5.117 32.587 1.00 64.12 268 ALA A N 1
ATOM 1992 C CA . ALA A 1 268 ? -29.197 5.918 33.418 1.00 64.12 268 ALA A CA 1
ATOM 1993 C C . ALA A 1 268 ? -30.396 5.097 33.928 1.00 64.12 268 ALA A C 1
ATOM 1995 O O . ALA A 1 268 ? -30.656 5.082 35.126 1.00 64.12 268 ALA A O 1
ATOM 1996 N N . ALA A 1 269 ? -31.043 4.326 33.046 1.00 65.31 269 ALA A N 1
ATOM 1997 C CA . ALA A 1 269 ? -32.159 3.456 33.422 1.00 65.31 269 ALA A CA 1
ATOM 1998 C C . ALA A 1 269 ? -31.749 2.333 34.397 1.00 65.31 269 ALA A C 1
ATOM 2000 O O . ALA A 1 269 ? -32.511 1.977 35.288 1.00 65.31 269 ALA A O 1
ATOM 2001 N N . ALA A 1 270 ? -30.539 1.776 34.263 1.00 64.56 270 ALA A N 1
ATOM 2002 C CA . ALA A 1 270 ? -30.037 0.756 35.188 1.00 64.56 270 ALA A CA 1
ATOM 2003 C C . ALA A 1 270 ? -29.753 1.313 36.596 1.00 64.56 270 ALA A C 1
ATOM 2005 O O . ALA A 1 270 ? -29.943 0.601 37.579 1.00 64.56 270 ALA A O 1
ATOM 2006 N N . VAL A 1 271 ? -29.323 2.576 36.693 1.00 64.12 271 VAL A N 1
ATOM 2007 C CA . VAL A 1 271 ? -29.106 3.266 37.974 1.00 64.12 271 VAL A CA 1
ATOM 2008 C C . VAL A 1 271 ? -30.440 3.572 38.659 1.00 64.12 271 VAL A C 1
ATOM 2010 O O . VAL A 1 271 ? -30.560 3.339 39.856 1.00 64.12 271 VAL A O 1
ATOM 2013 N N . GLU A 1 272 ? -31.463 4.011 37.919 1.00 62.41 272 GLU A N 1
ATOM 2014 C CA . GLU A 1 272 ? -32.808 4.232 38.481 1.00 62.41 272 GLU A CA 1
ATOM 2015 C C . GLU A 1 272 ? -33.422 2.948 39.060 1.00 62.41 272 GLU A C 1
ATOM 2017 O O . GLU A 1 272 ? -34.015 2.992 40.132 1.00 62.41 272 GLU A O 1
ATOM 2022 N N . ILE A 1 273 ? -33.217 1.793 38.416 1.00 62.12 273 ILE A N 1
ATOM 2023 C CA . ILE A 1 273 ? -33.711 0.492 38.907 1.00 62.12 273 ILE A CA 1
ATOM 2024 C C . ILE A 1 273 ? -32.972 0.025 40.175 1.00 62.12 273 ILE A C 1
ATOM 2026 O O . ILE A 1 273 ? -33.554 -0.684 40.983 1.00 62.12 273 ILE A O 1
ATOM 2030 N N . GLN A 1 274 ? -31.704 0.400 40.375 1.00 54.28 274 GLN A N 1
ATOM 2031 C CA . GLN A 1 274 ? -30.963 0.059 41.602 1.00 54.28 274 GLN A CA 1
ATOM 2032 C C . GLN A 1 274 ? -31.320 0.943 42.807 1.00 54.28 274 GLN A C 1
ATOM 2034 O O . GLN A 1 274 ? -30.971 0.592 43.934 1.00 54.28 274 GLN A O 1
ATOM 2039 N N . HIS A 1 275 ? -31.973 2.085 42.577 1.00 55.84 275 HIS A N 1
ATOM 2040 C CA . HIS A 1 275 ? -32.388 3.030 43.617 1.00 55.84 275 HIS A CA 1
ATOM 2041 C C . HIS A 1 275 ? -33.898 3.000 43.918 1.00 55.84 275 HIS A C 1
ATOM 2043 O O . HIS A 1 275 ? -34.343 3.764 44.777 1.00 55.84 275 HIS A O 1
ATOM 2049 N N . ALA A 1 276 ? -34.660 2.140 43.234 1.00 50.75 276 ALA A N 1
ATOM 2050 C CA . ALA A 1 276 ? -36.074 1.855 43.486 1.00 50.75 276 ALA A CA 1
ATOM 2051 C C . ALA A 1 276 ? -36.231 0.538 44.259 1.00 50.75 276 ALA A C 1
ATOM 2053 O O . ALA A 1 276 ? -37.134 0.479 45.121 1.00 50.75 276 ALA A O 1
#

Mean predicted aligned error: 7.05 Å

Secondary structure (DSSP, 8-state):
-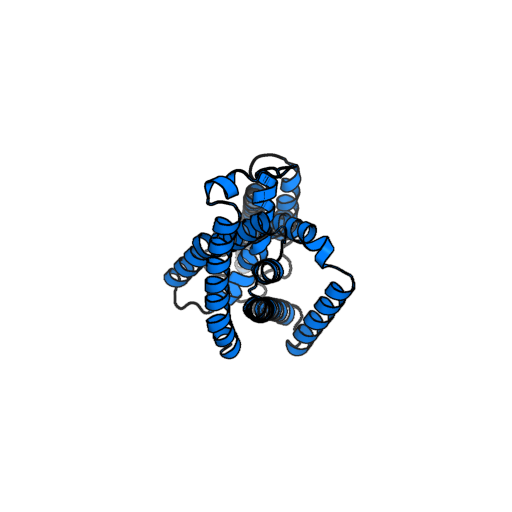HHHHHHHHHHHHHHHHHHHHHHHHHHHHTTSHHHHHH---SSPPPHHHHHHHHHHTTHHIIIIIHHHHHTT-SSHHHHHHHHHIIIIIIHHHHHHHHHHHHHHHS-SSHHHHHHHTT-HHHHHHHHHHHHHHHHHHHHHHHHHHHHHHH---HHHHHHHHHHHHHHHHHTTGGGGHHHHHHHHHHHHHHHHHHHHHIIIIISTT-PPPTTSTTS-S--HHHHHHHHHHHHGGGS-SS-HHHHHHHHHHHHHHHHHHHHHHHHHHHHHHHHHHH--